Protein AF-A0A256XC69-F1 (afdb_monomer_lite)

Secondary structure (DSSP, 8-state):
--HHHHHHHHHHHHHHHHHHHHHHH---------HHHHHHHHHHHHTT--EEEEEEEEEEEEEEEEEEEETTEEEEEEEEEEEEEEE-SSPPEEE---SB-SSSEEEEEESSEEEEEEPBEEEEETTEEEEEEEEESSSEEEEEEEEEEEEEEEEEEEEEEEEEEETTEEEEEEEEEEEEEEEEEEEE-

Radius of gyration: 24.53 Å; chains: 1; bounding box: 74×52×58 Å

Foldseek 3Di:
DPDVVVVVVVVVVVVVVVVVVVVVVVPVPQPAQDPVNVVVVLVCVQAQHKDFAPGKKWKDKDKKWKWKDAPVGTDIDIAIKIKIKDFHAQDDADWDDDQEDQTQWTWGDDRTIIITMGHFYWDDDPQEIETEGEGEPDTDIDRIKHKDWDDKDKDWDAGQWIFIDMRNHTDDIDGGTHMYIYTYIYIYD

Sequence (189 aa):
MNYIVLIIAAIMISSIIVFSAVVHRISFRAVEVNFDDILCLYDKLRYGDSVTLNYDVYVREKKHVLSICFENGCKDIPLFETIISIRSSNLPEYGNNSLLCNDYFNFYTNRTHAILNSCIFIKEHGHTIVVYYVKPFREGRYSRLIFFEGEVDYVVLYVKNAKLLIDDVEVVEVSGFSIVELRQVLLLP

Structure (mmCIF, N/CA/C/O backbone):
data_AF-A0A256XC69-F1
#
_entry.id   AF-A0A256XC69-F1
#
loop_
_atom_site.group_PDB
_atom_site.id
_atom_site.type_symbol
_atom_site.label_atom_id
_atom_site.label_alt_id
_atom_site.label_comp_id
_atom_site.label_asym_id
_atom_site.label_entity_id
_atom_site.label_seq_id
_atom_site.pdbx_PDB_ins_code
_atom_site.Cartn_x
_atom_site.Cartn_y
_atom_site.Cartn_z
_atom_site.occupancy
_atom_site.B_iso_or_equiv
_atom_site.auth_seq_id
_atom_site.auth_comp_id
_atom_site.auth_asym_id
_atom_site.auth_atom_id
_atom_site.pdbx_PDB_model_num
ATOM 1 N N . MET A 1 1 ? 52.666 -35.725 -26.240 1.00 60.00 1 MET A N 1
ATOM 2 C CA . MET A 1 1 ? 51.536 -34.892 -25.775 1.00 60.00 1 MET A CA 1
ATOM 3 C C . MET A 1 1 ? 52.127 -33.771 -24.934 1.00 60.00 1 MET A C 1
ATOM 5 O O . MET A 1 1 ? 52.822 -34.122 -23.996 1.00 60.00 1 MET A O 1
ATOM 9 N N . ASN A 1 2 ? 52.013 -32.492 -25.333 1.00 63.47 2 ASN A N 1
ATOM 10 C CA . ASN A 1 2 ? 51.770 -31.385 -24.382 1.00 63.47 2 ASN A CA 1
ATOM 11 C C . ASN A 1 2 ? 51.795 -29.963 -24.963 1.00 63.47 2 ASN A C 1
ATOM 13 O O . ASN A 1 2 ? 51.154 -29.124 -24.357 1.00 63.47 2 ASN A O 1
ATOM 17 N N . TYR A 1 3 ? 52.410 -29.642 -26.110 1.00 73.94 3 TYR A N 1
ATOM 18 C CA . TYR A 1 3 ? 52.357 -28.244 -26.599 1.00 73.94 3 TYR A CA 1
ATOM 19 C C . TYR A 1 3 ? 51.062 -27.925 -27.369 1.00 73.94 3 TYR A C 1
ATOM 21 O O . TYR A 1 3 ? 50.443 -26.897 -27.126 1.00 73.94 3 TYR A O 1
ATOM 29 N N . ILE A 1 4 ? 50.593 -28.836 -28.233 1.00 81.69 4 ILE A N 1
ATOM 30 C CA . ILE A 1 4 ? 49.336 -28.662 -28.989 1.00 81.69 4 ILE A CA 1
ATOM 31 C C . ILE A 1 4 ? 48.137 -28.573 -28.034 1.00 81.69 4 ILE A C 1
ATOM 33 O O . ILE A 1 4 ? 47.279 -27.711 -28.187 1.00 81.69 4 ILE A O 1
ATOM 37 N N . VAL A 1 5 ? 48.115 -29.422 -27.002 1.00 82.94 5 VAL A N 1
ATOM 38 C CA . VAL A 1 5 ? 47.067 -29.413 -25.967 1.00 82.94 5 VAL A CA 1
ATOM 39 C C . VAL A 1 5 ? 47.114 -28.116 -25.151 1.00 82.94 5 VAL A C 1
ATOM 41 O O . VAL A 1 5 ? 46.065 -27.536 -24.886 1.00 82.94 5 VAL A O 1
ATOM 44 N N . LEU A 1 6 ? 48.312 -27.615 -24.818 1.00 83.31 6 LEU A N 1
ATOM 45 C CA . LEU A 1 6 ? 48.486 -26.322 -24.144 1.00 83.31 6 LEU A CA 1
ATOM 46 C C . LEU A 1 6 ? 47.989 -25.149 -24.996 1.00 83.31 6 LEU A C 1
ATOM 48 O O . LEU A 1 6 ? 47.324 -24.263 -24.468 1.00 83.31 6 LEU A O 1
ATOM 52 N N . ILE A 1 7 ? 48.261 -25.153 -26.303 1.00 86.31 7 ILE A N 1
ATOM 53 C CA . ILE A 1 7 ? 47.792 -24.106 -27.221 1.00 86.31 7 ILE A CA 1
ATOM 54 C C . ILE A 1 7 ? 46.261 -24.112 -27.298 1.00 86.31 7 ILE A C 1
ATOM 56 O O . ILE A 1 7 ? 45.639 -23.062 -27.160 1.00 86.31 7 ILE A O 1
ATOM 60 N N . ILE A 1 8 ? 45.640 -25.286 -27.448 1.00 86.56 8 ILE A N 1
ATOM 61 C CA . ILE A 1 8 ? 44.174 -25.407 -27.495 1.00 86.56 8 ILE A CA 1
ATOM 62 C C . ILE A 1 8 ? 43.549 -24.955 -26.167 1.00 86.56 8 ILE A C 1
ATOM 64 O O . ILE A 1 8 ? 42.571 -24.208 -26.172 1.00 86.56 8 ILE A O 1
ATOM 68 N N . ALA A 1 9 ? 44.136 -25.338 -25.028 1.00 83.94 9 ALA A N 1
ATOM 69 C CA . ALA A 1 9 ? 43.675 -24.895 -23.715 1.00 83.94 9 ALA A CA 1
ATOM 70 C C . ALA A 1 9 ? 43.797 -23.370 -23.543 1.00 83.94 9 ALA A C 1
ATOM 72 O O . ALA A 1 9 ? 42.865 -22.732 -23.058 1.00 83.94 9 ALA A O 1
ATOM 73 N N . ALA A 1 10 ? 44.898 -22.767 -23.997 1.00 87.19 10 ALA A N 1
ATOM 74 C CA . ALA A 1 10 ? 45.101 -21.321 -23.935 1.00 87.19 10 ALA A CA 1
ATOM 75 C C . ALA A 1 10 ? 44.096 -20.553 -24.814 1.00 87.19 10 ALA A C 1
ATOM 77 O O . ALA A 1 10 ? 43.573 -19.515 -24.401 1.00 87.19 10 ALA A O 1
ATOM 78 N N . ILE A 1 11 ? 43.765 -21.082 -25.997 1.00 89.25 11 ILE A N 1
ATOM 79 C CA . ILE A 1 11 ? 42.743 -20.501 -26.880 1.00 89.25 11 ILE A CA 1
ATOM 80 C C . ILE A 1 11 ? 41.352 -20.607 -26.239 1.00 89.25 11 ILE A C 1
ATOM 82 O O . ILE A 1 11 ? 40.600 -19.634 -26.242 1.00 89.25 11 ILE A O 1
ATOM 86 N N . MET A 1 12 ? 41.020 -21.747 -25.629 1.00 88.06 12 MET A N 1
ATOM 87 C CA . MET A 1 12 ? 39.735 -21.940 -24.944 1.00 88.06 12 MET A CA 1
ATOM 88 C C . MET A 1 12 ? 39.580 -20.995 -23.749 1.00 88.06 12 MET A C 1
ATOM 90 O O . MET A 1 12 ? 38.559 -20.322 -23.625 1.00 88.06 12 MET A O 1
ATOM 94 N N . ILE A 1 13 ? 40.606 -20.884 -22.901 1.00 85.44 13 ILE A N 1
ATOM 95 C CA . ILE A 1 13 ? 40.575 -20.006 -21.724 1.00 85.44 13 ILE A CA 1
ATOM 96 C C . ILE A 1 13 ? 40.486 -18.536 -22.147 1.00 85.44 13 ILE A C 1
ATOM 98 O O . ILE A 1 13 ? 39.658 -17.797 -21.617 1.00 85.44 13 ILE A O 1
ATOM 102 N N . SER A 1 14 ? 41.281 -18.107 -23.132 1.00 85.88 14 SER A N 1
ATOM 103 C CA . SER A 1 14 ? 41.225 -16.724 -23.624 1.00 85.88 14 SER A CA 1
ATOM 104 C C . SER A 1 14 ? 39.873 -16.392 -24.265 1.00 85.88 14 SER A C 1
ATOM 106 O O . SER A 1 14 ? 39.323 -15.327 -23.997 1.00 85.88 14 SER A O 1
ATOM 108 N N . SER A 1 15 ? 39.276 -17.327 -25.008 1.00 85.19 15 SER A N 1
ATOM 109 C CA . SER A 1 15 ? 37.935 -17.160 -25.584 1.00 85.19 15 SER A CA 1
ATOM 110 C C . SER A 1 15 ? 36.851 -17.047 -24.511 1.00 85.19 15 SER A C 1
ATOM 112 O O . SER A 1 15 ? 35.969 -16.203 -24.634 1.00 85.19 15 SER A O 1
ATOM 114 N N . ILE A 1 16 ? 36.930 -17.834 -23.430 1.00 84.25 16 ILE A N 1
ATOM 115 C CA . ILE A 1 16 ? 35.987 -17.755 -22.301 1.00 84.25 16 ILE A CA 1
ATOM 116 C C . ILE A 1 16 ? 36.115 -16.413 -21.570 1.00 84.25 16 ILE A C 1
ATOM 118 O O . ILE A 1 16 ? 35.099 -15.821 -21.214 1.00 84.25 16 ILE A O 1
ATOM 122 N N . ILE A 1 17 ? 37.336 -15.908 -21.373 1.00 81.81 17 ILE A N 1
ATOM 123 C CA . ILE A 1 17 ? 37.575 -14.600 -20.739 1.00 81.81 17 ILE A CA 1
ATOM 124 C C . ILE A 1 17 ? 37.029 -13.464 -21.612 1.00 81.81 17 ILE A C 1
ATOM 126 O O . ILE A 1 17 ? 36.377 -12.550 -21.109 1.00 81.81 17 ILE A O 1
ATOM 130 N N . VAL A 1 18 ? 37.261 -13.514 -22.926 1.00 83.19 18 VAL A N 1
ATOM 131 C CA . VAL A 1 18 ? 36.707 -12.520 -23.855 1.00 83.19 18 VAL A CA 1
ATOM 132 C C . VAL A 1 18 ? 35.185 -12.614 -23.879 1.00 83.19 18 VAL A C 1
ATOM 134 O O . VAL A 1 18 ? 34.514 -11.590 -23.816 1.00 83.19 18 VAL A O 1
ATOM 137 N N . PHE A 1 19 ? 34.624 -13.823 -23.904 1.00 78.19 19 PHE A N 1
ATOM 138 C CA . PHE A 1 19 ? 33.182 -14.026 -23.876 1.00 78.19 19 PHE A CA 1
ATOM 139 C C . PHE A 1 19 ? 32.559 -13.512 -22.576 1.00 78.19 19 PHE A C 1
ATOM 141 O O . PHE A 1 19 ? 31.570 -12.795 -22.644 1.00 78.19 19 PHE A O 1
ATOM 148 N N . SER A 1 20 ? 33.143 -13.774 -21.403 1.00 71.75 20 SER A N 1
ATOM 149 C CA . SER A 1 20 ? 32.622 -13.241 -20.136 1.00 71.75 20 SER A CA 1
ATOM 150 C C . SER A 1 20 ? 32.715 -11.713 -20.074 1.00 71.75 20 SER A C 1
ATOM 152 O O . SER A 1 20 ? 31.763 -11.055 -19.651 1.00 71.75 20 SER A O 1
ATOM 154 N N . ALA A 1 21 ? 33.802 -11.125 -20.582 1.00 69.69 21 ALA A N 1
ATOM 155 C CA . ALA A 1 21 ? 33.959 -9.676 -20.676 1.00 69.69 21 ALA A CA 1
ATOM 156 C C . ALA A 1 21 ? 32.972 -9.034 -21.670 1.00 69.69 21 ALA A C 1
ATOM 158 O O . ALA A 1 21 ? 32.457 -7.944 -21.412 1.00 69.69 21 ALA A O 1
ATOM 159 N N . VAL A 1 22 ? 32.690 -9.697 -22.795 1.00 68.50 22 VAL A N 1
ATOM 160 C CA . VAL A 1 22 ? 31.736 -9.228 -23.810 1.00 68.50 22 VAL A CA 1
ATOM 161 C C . VAL A 1 22 ? 30.300 -9.420 -23.338 1.00 68.50 22 VAL A C 1
ATOM 163 O O . VAL A 1 22 ? 29.519 -8.487 -23.454 1.00 68.50 22 VAL A O 1
ATOM 166 N N . VAL A 1 23 ? 29.947 -10.558 -22.741 1.00 64.25 23 VAL A N 1
ATOM 167 C CA . VAL A 1 23 ? 28.600 -10.821 -22.207 1.00 64.25 23 VAL A CA 1
ATOM 168 C C . VAL A 1 23 ? 28.250 -9.840 -21.091 1.00 64.25 23 VAL A C 1
ATOM 170 O O . VAL A 1 23 ? 27.138 -9.325 -21.075 1.00 64.25 23 VAL A O 1
ATOM 173 N N . HIS A 1 24 ? 29.202 -9.473 -20.226 1.00 54.56 24 HIS A N 1
ATOM 174 C CA . HIS A 1 24 ? 28.982 -8.396 -19.254 1.00 54.56 24 HIS A CA 1
ATOM 175 C C . HIS A 1 24 ? 28.836 -7.004 -19.896 1.00 54.56 24 HIS A C 1
ATOM 177 O O . HIS A 1 24 ? 28.219 -6.124 -19.298 1.00 54.56 24 HIS A O 1
ATOM 183 N N . ARG A 1 25 ? 29.384 -6.786 -21.101 1.00 49.94 25 ARG A N 1
ATOM 184 C CA . ARG A 1 25 ? 29.235 -5.538 -21.872 1.00 49.94 25 ARG A CA 1
ATOM 185 C C . ARG A 1 25 ? 28.014 -5.510 -22.782 1.00 49.94 25 ARG A C 1
ATOM 187 O O . ARG A 1 25 ? 27.557 -4.414 -23.102 1.00 49.94 25 ARG A O 1
ATOM 194 N N . ILE A 1 26 ? 27.438 -6.661 -23.134 1.00 46.22 26 ILE A N 1
ATOM 195 C CA . ILE A 1 26 ? 26.057 -6.771 -23.621 1.00 46.22 26 ILE A CA 1
ATOM 196 C C . ILE A 1 26 ? 25.148 -6.591 -22.397 1.00 46.22 26 ILE A C 1
ATOM 198 O O . ILE A 1 26 ? 24.386 -7.456 -21.979 1.00 46.22 26 ILE A O 1
ATOM 202 N N . SER A 1 27 ? 25.282 -5.421 -21.780 1.00 43.81 27 SER A N 1
ATOM 203 C CA . SER A 1 27 ? 24.246 -4.818 -20.974 1.00 43.81 27 SER A CA 1
ATOM 204 C C . SER A 1 27 ? 23.015 -4.802 -21.869 1.00 43.81 27 SER A C 1
ATOM 206 O O . SER A 1 27 ? 22.998 -4.105 -22.888 1.00 43.81 27 SER A O 1
ATOM 208 N N . PHE A 1 28 ? 22.018 -5.629 -21.543 1.00 44.94 28 PHE A N 1
ATOM 209 C CA . PHE A 1 28 ? 20.657 -5.376 -21.990 1.00 44.94 28 PHE A CA 1
ATOM 210 C C . PHE A 1 28 ? 20.426 -3.895 -21.722 1.00 44.94 28 PHE A C 1
ATOM 212 O O . PHE A 1 28 ? 20.458 -3.484 -20.562 1.00 44.94 28 PHE A O 1
ATOM 219 N N . ARG A 1 29 ? 20.307 -3.088 -22.785 1.00 45.06 29 ARG A N 1
ATOM 220 C CA . ARG A 1 29 ? 19.921 -1.684 -22.664 1.00 45.06 29 ARG A CA 1
ATOM 221 C C . ARG A 1 29 ? 18.647 -1.704 -21.836 1.00 45.06 29 ARG A C 1
ATOM 223 O O . ARG A 1 29 ? 17.610 -2.129 -22.338 1.00 45.06 29 ARG A O 1
ATOM 230 N N . ALA A 1 30 ? 18.759 -1.345 -20.559 1.00 57.22 30 ALA A N 1
ATOM 231 C CA . ALA A 1 30 ? 17.596 -1.125 -19.730 1.00 57.22 30 ALA A CA 1
ATOM 232 C C . ALA A 1 30 ? 16.772 -0.096 -20.496 1.00 57.22 30 ALA A C 1
ATOM 234 O O . ALA A 1 30 ? 17.315 0.941 -20.885 1.00 57.22 30 ALA A O 1
ATOM 235 N N . VAL A 1 31 ? 15.530 -0.451 -20.827 1.00 67.06 31 VAL A N 1
ATOM 236 C CA . VAL A 1 31 ? 14.607 0.477 -21.476 1.00 67.06 31 VAL A CA 1
ATOM 237 C C . VAL A 1 31 ? 14.585 1.718 -20.597 1.00 67.06 31 VAL A C 1
ATOM 239 O O . VAL A 1 31 ? 14.292 1.626 -19.405 1.00 67.06 31 VAL A O 1
ATOM 242 N N . GLU A 1 32 ? 15.014 2.847 -21.154 1.00 76.62 32 GLU A N 1
ATOM 243 C CA . GLU A 1 32 ? 14.959 4.112 -20.440 1.00 76.62 32 GLU A CA 1
ATOM 244 C C . GLU A 1 32 ? 13.482 4.469 -20.303 1.00 76.62 32 GLU A C 1
ATOM 246 O O . GLU A 1 32 ? 12.777 4.611 -21.301 1.00 76.62 32 GLU A O 1
ATOM 251 N N . VAL A 1 33 ? 13.000 4.484 -19.063 1.00 85.44 33 VAL A N 1
ATOM 252 C CA . VAL A 1 33 ? 11.592 4.723 -18.756 1.00 85.44 33 VAL A CA 1
ATOM 253 C C . VAL A 1 33 ? 11.376 6.224 -18.708 1.00 85.44 33 VAL A C 1
ATOM 255 O O . VAL A 1 33 ? 11.995 6.891 -17.886 1.00 85.44 33 VAL A O 1
ATOM 258 N N . ASN A 1 34 ? 10.505 6.768 -19.554 1.00 88.19 34 ASN A N 1
ATOM 259 C CA . ASN A 1 34 ? 10.252 8.204 -19.542 1.00 88.19 34 ASN A CA 1
ATOM 260 C C . ASN A 1 34 ? 9.321 8.595 -18.389 1.00 88.19 34 ASN A C 1
ATOM 262 O O . ASN A 1 34 ? 8.556 7.782 -17.868 1.00 88.19 34 ASN A O 1
ATOM 266 N N . PHE A 1 35 ? 9.347 9.874 -18.011 1.00 89.69 35 PHE A N 1
ATOM 267 C CA . PHE A 1 35 ? 8.454 10.399 -16.976 1.00 89.69 35 PHE A CA 1
ATOM 268 C C . PHE A 1 35 ? 6.970 10.214 -17.331 1.00 89.69 35 PHE A C 1
ATOM 270 O O . PHE A 1 35 ? 6.181 9.863 -16.459 1.00 89.69 35 PHE A O 1
ATOM 277 N N . ASP A 1 36 ? 6.606 10.349 -18.609 1.00 90.06 36 ASP A N 1
ATOM 278 C CA . ASP A 1 36 ? 5.229 10.151 -19.077 1.00 90.06 36 ASP A CA 1
ATOM 279 C C . ASP A 1 36 ? 4.748 8.700 -18.899 1.00 90.06 36 ASP A C 1
ATOM 281 O O . ASP A 1 36 ? 3.606 8.472 -18.501 1.00 90.06 36 ASP A O 1
ATOM 285 N N . ASP A 1 37 ? 5.625 7.711 -19.113 1.00 90.94 37 ASP A N 1
ATOM 286 C CA . ASP A 1 37 ? 5.304 6.296 -18.878 1.00 90.94 37 ASP A CA 1
ATOM 287 C C . ASP A 1 37 ? 5.037 6.036 -17.387 1.00 90.94 37 ASP A C 1
ATOM 289 O O . ASP A 1 37 ? 4.124 5.294 -17.018 1.00 90.94 37 ASP A O 1
ATOM 293 N N . ILE A 1 38 ? 5.808 6.697 -16.519 1.00 93.00 38 ILE A N 1
ATOM 294 C CA . ILE A 1 38 ? 5.662 6.614 -15.063 1.00 93.00 38 ILE A CA 1
ATOM 295 C C . ILE A 1 38 ? 4.354 7.270 -14.608 1.00 93.00 38 ILE A C 1
ATOM 297 O O . ILE A 1 38 ? 3.668 6.709 -13.755 1.00 93.00 38 ILE A O 1
ATOM 301 N N . LEU A 1 39 ? 3.986 8.422 -15.175 1.00 92.44 39 LEU A N 1
ATOM 302 C CA . LEU A 1 39 ? 2.704 9.072 -14.894 1.00 92.44 39 LEU A CA 1
ATOM 303 C C . LEU A 1 39 ? 1.525 8.216 -15.366 1.00 92.44 39 LEU A C 1
ATOM 305 O O . LEU A 1 39 ? 0.564 8.042 -14.624 1.00 92.44 39 LEU A O 1
ATOM 309 N N . CYS A 1 40 ? 1.621 7.605 -16.550 1.00 92.38 40 CYS A N 1
ATOM 310 C CA . CYS A 1 40 ? 0.595 6.684 -17.036 1.00 92.38 40 CYS A CA 1
ATOM 311 C C . CYS A 1 40 ? 0.434 5.470 -16.109 1.00 92.38 40 CYS A C 1
ATOM 313 O O . CYS A 1 40 ? -0.685 5.028 -15.839 1.00 92.38 40 CYS A O 1
ATOM 315 N N . LEU A 1 41 ? 1.548 4.934 -15.601 1.00 94.00 41 LEU A N 1
ATOM 316 C CA . LEU A 1 41 ? 1.519 3.890 -14.585 1.00 94.00 41 LEU A CA 1
ATOM 317 C C . LEU A 1 41 ? 0.834 4.385 -13.305 1.00 94.00 41 LEU A C 1
ATOM 319 O O . LEU A 1 41 ? -0.073 3.716 -12.821 1.00 94.00 41 LEU A O 1
ATOM 323 N N . TYR A 1 42 ? 1.226 5.548 -12.783 1.00 93.38 42 TYR A N 1
ATOM 324 C CA . TYR A 1 42 ? 0.605 6.144 -11.600 1.00 93.38 42 TYR A CA 1
ATOM 325 C C . TYR A 1 42 ? -0.913 6.269 -11.743 1.00 93.38 42 TYR A C 1
ATOM 327 O O . TYR A 1 42 ? -1.633 5.783 -10.874 1.00 93.38 42 TYR A O 1
ATOM 335 N N . ASP A 1 43 ? -1.394 6.843 -12.848 1.00 93.06 43 ASP A N 1
ATOM 336 C CA . ASP A 1 43 ? -2.826 7.041 -13.083 1.00 93.06 43 ASP A CA 1
ATOM 337 C C . ASP A 1 43 ? -3.592 5.713 -13.057 1.00 93.06 43 ASP A C 1
ATOM 339 O O . ASP A 1 43 ? -4.644 5.626 -12.430 1.00 93.06 43 ASP A O 1
ATOM 343 N N . LYS A 1 44 ? -3.041 4.647 -13.651 1.00 92.38 44 LYS A N 1
ATOM 344 C CA . LYS A 1 44 ? -3.648 3.306 -13.599 1.00 92.38 44 LYS A CA 1
ATOM 345 C C . LYS A 1 44 ? -3.687 2.743 -12.180 1.00 92.38 44 LYS A C 1
ATOM 347 O O . LYS A 1 44 ? -4.733 2.290 -11.718 1.00 92.38 44 LYS A O 1
ATOM 352 N N . LEU A 1 45 ? -2.562 2.785 -11.463 1.00 92.44 45 LEU A N 1
ATOM 353 C CA . LEU A 1 45 ? -2.490 2.229 -10.107 1.00 92.44 45 LEU A CA 1
ATOM 354 C C . LEU A 1 45 ? -3.369 3.008 -9.120 1.00 92.44 45 LEU A C 1
ATOM 356 O O . LEU A 1 45 ? -3.938 2.409 -8.210 1.00 92.44 45 LEU A O 1
ATOM 360 N N . ARG A 1 46 ? -3.511 4.327 -9.307 1.00 89.44 46 ARG A N 1
ATOM 361 C CA . ARG A 1 46 ? -4.359 5.196 -8.481 1.00 89.44 46 ARG A CA 1
ATOM 362 C C . ARG A 1 46 ? -5.813 4.714 -8.451 1.00 89.44 46 ARG A C 1
ATOM 364 O O . ARG A 1 46 ? -6.452 4.804 -7.405 1.00 89.44 46 ARG A O 1
ATOM 371 N N . TYR A 1 47 ? -6.306 4.172 -9.565 1.00 85.69 47 TYR A N 1
ATOM 372 C CA . TYR A 1 47 ? -7.672 3.655 -9.703 1.00 85.69 47 TYR A CA 1
ATOM 373 C C . TYR A 1 47 ? -7.792 2.136 -9.522 1.00 85.69 47 TYR A C 1
ATOM 375 O O . TYR A 1 47 ? -8.893 1.600 -9.616 1.00 85.69 47 TYR A O 1
ATOM 383 N N . GLY A 1 48 ? -6.694 1.446 -9.201 1.00 85.81 48 GLY A N 1
ATOM 384 C CA . GLY A 1 48 ? -6.687 -0.004 -9.008 1.00 85.81 48 GLY A CA 1
ATOM 385 C C . GLY A 1 48 ? -6.701 -0.811 -10.309 1.00 85.81 48 GLY A C 1
ATOM 386 O O . GLY A 1 48 ? -7.104 -1.974 -10.304 1.00 85.81 48 GLY A O 1
ATOM 387 N N . ASP A 1 49 ? -6.267 -0.222 -11.425 1.00 88.75 49 ASP A N 1
ATOM 388 C CA . ASP A 1 49 ? -6.194 -0.924 -12.703 1.00 88.75 49 ASP A CA 1
ATOM 389 C C . ASP A 1 49 ? -4.975 -1.851 -12.775 1.00 88.75 49 ASP A C 1
ATOM 391 O O . ASP A 1 49 ? -3.878 -1.553 -12.297 1.00 88.75 49 ASP A O 1
ATOM 395 N N . SER A 1 50 ? -5.151 -2.980 -13.464 1.00 91.19 50 SER A N 1
ATOM 396 C CA . SER A 1 50 ? -4.049 -3.891 -13.784 1.00 91.19 50 SER A CA 1
ATOM 397 C C . SER A 1 50 ? -3.271 -3.411 -15.012 1.00 91.19 50 SER A C 1
ATOM 399 O O . SER A 1 50 ? -3.853 -2.963 -16.001 1.00 91.19 50 SER A O 1
ATOM 401 N N . VAL A 1 51 ? -1.945 -3.550 -14.990 1.00 93.75 51 VAL A N 1
ATOM 402 C CA . VAL A 1 51 ? -1.053 -3.007 -16.022 1.00 93.75 51 VAL A CA 1
ATOM 403 C C . VAL A 1 51 ? 0.058 -3.986 -16.400 1.00 93.75 51 VAL A C 1
ATOM 405 O O . VAL A 1 51 ? 0.626 -4.681 -15.561 1.00 93.75 51 VAL A O 1
ATOM 408 N N . THR A 1 52 ? 0.379 -4.036 -17.692 1.00 92.81 52 THR A N 1
ATOM 409 C CA . THR A 1 52 ? 1.575 -4.697 -18.230 1.00 92.81 52 THR A CA 1
ATOM 410 C C . THR A 1 52 ? 2.542 -3.630 -18.720 1.00 92.81 52 THR A C 1
ATOM 412 O O . THR A 1 52 ? 2.128 -2.661 -19.358 1.00 92.81 52 THR A O 1
ATOM 415 N N . LEU A 1 53 ? 3.814 -3.800 -18.385 1.00 89.88 53 LEU A N 1
ATOM 416 C CA . LEU A 1 53 ? 4.884 -2.837 -18.574 1.00 89.88 53 LEU A CA 1
ATOM 417 C C . LEU A 1 53 ? 5.904 -3.374 -19.568 1.00 89.88 53 LEU A C 1
ATOM 419 O O . LEU A 1 53 ? 6.221 -4.562 -19.600 1.00 89.88 53 LEU A O 1
ATOM 423 N N . ASN A 1 54 ? 6.482 -2.455 -20.332 1.00 87.25 54 ASN A N 1
ATOM 424 C CA . ASN A 1 54 ? 7.576 -2.755 -21.255 1.00 87.25 54 ASN A CA 1
ATOM 425 C C . ASN A 1 54 ? 8.951 -2.650 -20.560 1.00 87.25 54 ASN A C 1
ATOM 427 O O . ASN A 1 54 ? 9.988 -2.653 -21.221 1.00 87.25 54 ASN A O 1
ATOM 431 N N . TYR A 1 55 ? 8.950 -2.513 -19.233 1.00 88.00 55 TYR A N 1
ATOM 432 C CA . TYR A 1 55 ? 10.105 -2.375 -18.354 1.00 88.00 55 TYR A CA 1
ATOM 433 C C . TYR A 1 55 ? 9.802 -3.024 -16.998 1.00 88.00 55 TYR A C 1
ATOM 435 O O . TYR A 1 55 ? 8.641 -3.186 -16.622 1.00 88.00 55 TYR A O 1
ATOM 443 N N . ASP A 1 56 ? 10.850 -3.370 -16.253 1.00 90.25 56 ASP A N 1
ATOM 444 C CA . ASP A 1 56 ? 10.704 -3.914 -14.905 1.00 90.25 56 ASP A CA 1
ATOM 445 C C . ASP A 1 56 ? 10.603 -2.792 -13.870 1.00 90.25 56 ASP A C 1
ATOM 447 O O . ASP A 1 56 ? 11.367 -1.823 -13.895 1.00 90.25 56 ASP A O 1
ATOM 451 N N . VAL A 1 57 ? 9.724 -2.980 -12.892 1.00 93.38 57 VAL A N 1
ATOM 452 C CA . VAL A 1 57 ? 9.668 -2.174 -11.671 1.00 93.38 57 VAL A CA 1
ATOM 453 C C . VAL A 1 57 ? 10.072 -3.015 -10.475 1.00 93.38 57 VAL A C 1
ATOM 455 O O . VAL A 1 57 ? 9.866 -4.228 -10.462 1.00 93.38 57 VAL A O 1
ATOM 458 N N . TYR A 1 58 ? 10.663 -2.386 -9.461 1.00 95.31 58 TYR A N 1
ATOM 459 C CA . TYR A 1 58 ? 11.037 -3.084 -8.237 1.00 95.31 58 TYR A CA 1
ATOM 460 C C . TYR A 1 58 ? 10.012 -2.832 -7.138 1.00 95.31 58 TYR A C 1
ATOM 462 O O . TYR A 1 58 ? 9.846 -1.694 -6.706 1.00 95.31 58 TYR A O 1
ATOM 470 N N . VAL A 1 59 ? 9.357 -3.891 -6.678 1.00 96.81 59 VAL A N 1
ATOM 471 C CA . VAL A 1 59 ? 8.311 -3.852 -5.656 1.00 96.81 59 VAL A CA 1
ATOM 472 C C . VAL A 1 59 ? 8.873 -4.311 -4.313 1.00 96.81 59 VAL A C 1
ATOM 474 O O . VAL A 1 59 ? 9.556 -5.335 -4.238 1.00 96.81 59 VAL A O 1
ATOM 477 N N . ARG A 1 60 ? 8.583 -3.547 -3.259 1.00 96.38 60 ARG A N 1
ATOM 478 C CA . ARG A 1 60 ? 8.954 -3.817 -1.864 1.00 96.38 60 ARG A CA 1
ATOM 479 C C . ARG A 1 60 ? 7.748 -3.726 -0.944 1.00 96.38 60 ARG A C 1
ATOM 481 O O . ARG A 1 60 ? 6.824 -2.962 -1.215 1.00 96.38 60 ARG A O 1
ATOM 488 N N . GLU A 1 61 ? 7.800 -4.472 0.149 1.00 95.62 61 GLU A N 1
ATOM 489 C CA . GLU A 1 61 ? 6.837 -4.408 1.239 1.00 95.62 61 GLU A CA 1
ATOM 490 C C . GLU A 1 61 ? 7.395 -3.527 2.359 1.00 95.62 61 GLU A C 1
ATOM 492 O O . GLU A 1 61 ? 8.569 -3.612 2.730 1.00 95.62 61 GLU A O 1
ATOM 497 N N . LYS A 1 62 ? 6.537 -2.701 2.948 1.00 95.25 62 LYS A N 1
ATOM 498 C CA . LYS A 1 62 ? 6.800 -2.044 4.223 1.00 95.25 62 LYS A CA 1
ATOM 499 C C . LYS A 1 62 ? 5.634 -2.302 5.169 1.00 95.25 62 LYS A C 1
ATOM 501 O O . LYS A 1 62 ? 4.476 -2.258 4.771 1.00 95.25 62 LYS A O 1
ATOM 506 N N . LYS A 1 63 ? 5.949 -2.655 6.414 1.00 95.25 63 LYS A N 1
ATOM 507 C CA . LYS A 1 63 ? 4.953 -3.009 7.429 1.00 95.25 63 LYS A CA 1
ATOM 508 C C . LYS A 1 63 ? 4.634 -1.805 8.297 1.00 95.25 63 LYS A C 1
ATOM 510 O O . LYS A 1 63 ? 5.537 -1.058 8.661 1.00 95.25 63 LYS A O 1
ATOM 515 N N . HIS A 1 64 ? 3.364 -1.706 8.646 1.00 95.31 64 HIS A N 1
ATOM 516 C CA . HIS A 1 64 ? 2.769 -0.688 9.495 1.00 95.31 64 HIS A CA 1
ATOM 517 C C . HIS A 1 64 ? 1.897 -1.362 10.551 1.00 95.31 64 HIS A C 1
ATOM 519 O O . HIS A 1 64 ? 1.550 -2.541 10.415 1.00 95.31 64 HIS A O 1
ATOM 525 N N . VAL A 1 65 ? 1.534 -0.633 11.599 1.00 95.12 65 VAL A N 1
ATOM 526 C CA . VAL A 1 65 ? 0.643 -1.148 12.644 1.00 95.12 65 VAL A CA 1
ATOM 527 C C . VAL A 1 65 ? -0.560 -0.232 12.789 1.00 95.12 65 VAL A C 1
ATOM 529 O O . VAL A 1 65 ? -0.410 0.958 13.045 1.00 95.12 65 VAL A O 1
ATOM 532 N N . LEU A 1 66 ? -1.755 -0.805 12.640 1.00 95.19 66 LEU A N 1
ATOM 533 C CA . LEU A 1 66 ? -2.995 -0.199 13.099 1.00 95.19 66 LEU A CA 1
ATOM 534 C C . LEU A 1 66 ? -3.237 -0.617 14.545 1.00 95.19 66 LEU A C 1
ATOM 536 O O . LEU A 1 66 ? -3.544 -1.780 14.811 1.00 95.19 66 LEU A O 1
ATOM 540 N N . SER A 1 67 ? -3.148 0.337 15.459 1.00 94.69 67 SER A N 1
ATOM 541 C CA . SER A 1 67 ? -3.463 0.139 16.868 1.00 94.69 67 SER A CA 1
ATOM 542 C C . SER A 1 67 ? -4.843 0.705 17.169 1.00 94.69 67 SER A C 1
ATOM 544 O O . SER A 1 67 ? -5.099 1.897 17.011 1.00 94.69 67 SER A O 1
ATOM 546 N N . ILE A 1 68 ? -5.748 -0.162 17.617 1.00 92.94 68 ILE A N 1
ATOM 547 C CA . ILE A 1 68 ? -7.062 0.222 18.133 1.00 92.94 68 ILE A CA 1
ATOM 548 C C . ILE A 1 68 ? -6.945 0.269 19.654 1.00 92.94 68 ILE A C 1
ATOM 550 O O . ILE A 1 68 ? -6.996 -0.770 20.316 1.00 92.94 68 ILE A O 1
ATOM 554 N N . CYS A 1 69 ? -6.757 1.464 20.202 1.00 92.00 69 CYS A N 1
ATOM 555 C CA . CYS A 1 69 ? -6.529 1.681 21.624 1.00 92.00 69 CYS A CA 1
ATOM 556 C C . CYS A 1 69 ? -7.811 2.067 22.362 1.00 92.00 69 CYS A C 1
ATOM 558 O O . CYS A 1 69 ? -8.564 2.939 21.933 1.00 92.00 69 CYS A O 1
ATOM 560 N N . PHE A 1 70 ? -8.024 1.430 23.506 1.00 88.19 70 PHE A N 1
ATOM 561 C CA . PHE A 1 70 ? -9.100 1.650 24.468 1.00 88.19 70 PHE A CA 1
ATOM 562 C C . PHE A 1 70 ? -8.493 1.876 25.861 1.00 88.19 70 PHE A C 1
ATOM 564 O O . PHE A 1 70 ? -7.298 1.674 26.067 1.00 88.19 70 PHE A O 1
ATOM 571 N N . GLU A 1 71 ? -9.308 2.273 26.845 1.00 80.75 71 GLU A N 1
ATOM 572 C CA . GLU A 1 71 ? -8.833 2.580 28.212 1.00 80.75 71 GLU A CA 1
ATOM 573 C C . GLU A 1 71 ? -7.983 1.455 28.838 1.00 80.75 71 GLU A C 1
ATOM 575 O O . GLU A 1 71 ? -7.082 1.723 29.627 1.00 80.75 71 GLU A O 1
ATOM 580 N N . ASN A 1 72 ? -8.236 0.201 28.447 1.00 79.69 72 ASN A N 1
ATOM 581 C CA . ASN A 1 72 ? -7.622 -0.990 29.037 1.00 79.69 72 ASN A CA 1
ATOM 582 C C . ASN A 1 72 ? -6.532 -1.646 28.165 1.00 79.69 72 ASN A C 1
ATOM 584 O O . ASN A 1 72 ? -6.091 -2.748 28.490 1.00 79.69 72 ASN A O 1
ATOM 588 N N . GLY A 1 73 ? -6.118 -1.025 27.055 1.00 86.88 73 GLY A N 1
ATOM 589 C CA . GLY A 1 73 ? -5.067 -1.554 26.179 1.00 86.88 73 GLY A CA 1
ATOM 590 C C . GLY A 1 73 ? -5.303 -1.283 24.696 1.00 86.88 73 GLY A C 1
ATOM 591 O O . GLY A 1 73 ? -6.251 -0.603 24.318 1.00 86.88 73 GLY A O 1
ATOM 592 N N . CYS A 1 74 ? -4.432 -1.828 23.850 1.00 91.56 74 CYS A N 1
ATOM 593 C CA . CYS A 1 74 ? -4.523 -1.686 22.401 1.00 91.56 74 CYS A CA 1
ATOM 594 C C . CYS A 1 74 ? -4.593 -3.054 21.729 1.00 91.56 74 CYS A C 1
ATOM 596 O O . CYS A 1 74 ? -3.972 -4.020 22.180 1.00 91.56 74 CYS A O 1
ATOM 598 N N . LYS A 1 75 ? -5.369 -3.133 20.649 1.00 90.56 75 LYS A N 1
ATOM 599 C CA . LYS A 1 75 ? -5.320 -4.248 19.709 1.00 90.56 75 LYS A CA 1
ATOM 600 C C . LYS A 1 75 ? -4.539 -3.804 18.482 1.00 90.56 75 LYS A C 1
ATOM 602 O O . LYS A 1 75 ? -4.999 -2.921 17.763 1.00 90.56 75 LYS A O 1
ATOM 607 N N . ASP A 1 76 ? -3.420 -4.469 18.239 1.00 93.44 76 ASP A N 1
ATOM 608 C CA . ASP A 1 76 ? -2.538 -4.169 17.118 1.00 93.44 76 ASP A CA 1
ATOM 609 C C . ASP A 1 76 ? -2.819 -5.102 15.945 1.00 93.44 76 ASP A C 1
ATOM 611 O O . ASP A 1 76 ? -2.984 -6.316 16.110 1.00 93.44 76 ASP A O 1
ATOM 615 N N . ILE A 1 77 ? -2.885 -4.524 14.751 1.00 92.81 77 ILE A N 1
ATOM 616 C CA . ILE A 1 77 ? -3.177 -5.232 13.511 1.00 92.81 77 ILE A CA 1
ATOM 617 C C . ILE A 1 77 ? -2.153 -4.798 12.462 1.00 92.81 77 ILE A C 1
ATOM 619 O O . ILE A 1 77 ? -1.991 -3.599 12.232 1.00 92.81 77 ILE A O 1
ATOM 623 N N . PRO A 1 78 ? -1.436 -5.736 11.820 1.00 93.31 78 PRO A N 1
ATOM 624 C CA . PRO A 1 78 ? -0.454 -5.376 10.812 1.00 93.31 78 PRO A CA 1
ATOM 625 C C . PRO A 1 78 ? -1.143 -4.831 9.559 1.00 93.31 78 PRO A C 1
ATOM 627 O O . PRO A 1 78 ? -2.038 -5.465 9.003 1.00 93.31 78 PRO A O 1
ATOM 630 N N . LEU A 1 79 ? -0.667 -3.683 9.091 1.00 94.31 79 LEU A N 1
ATOM 631 C CA . LEU A 1 79 ? -0.978 -3.115 7.785 1.00 94.31 79 LEU A CA 1
ATOM 632 C C . LEU A 1 79 ? 0.264 -3.164 6.891 1.00 94.31 79 LEU A C 1
ATOM 634 O O . LEU A 1 79 ? 1.394 -3.295 7.367 1.00 94.31 79 LEU A O 1
ATOM 638 N N . PHE A 1 80 ? 0.056 -3.063 5.581 1.00 93.81 80 PHE A N 1
ATOM 639 C CA . PHE A 1 80 ? 1.130 -3.174 4.599 1.00 93.81 80 PHE A CA 1
ATOM 640 C C . PHE A 1 80 ? 1.076 -2.030 3.591 1.00 93.81 80 PHE A C 1
ATOM 642 O O . PHE A 1 80 ? 0.007 -1.647 3.124 1.00 93.81 80 PHE A O 1
ATOM 649 N N . GLU A 1 81 ? 2.257 -1.524 3.259 1.00 94.56 81 GLU A N 1
ATOM 650 C CA . GLU A 1 81 ? 2.531 -0.581 2.186 1.00 94.56 81 GLU A CA 1
ATOM 651 C C . GLU A 1 81 ? 3.327 -1.306 1.091 1.00 94.56 81 GLU A C 1
ATOM 653 O O . GLU A 1 81 ? 4.294 -2.027 1.354 1.00 94.56 81 GLU A O 1
ATOM 658 N N . THR A 1 82 ? 2.931 -1.084 -0.155 1.00 95.56 82 THR A N 1
ATOM 659 C CA . THR A 1 82 ? 3.645 -1.488 -1.356 1.00 95.56 82 THR A CA 1
ATOM 660 C C . THR A 1 82 ? 4.423 -0.305 -1.919 1.00 95.56 82 THR A C 1
ATOM 662 O O . THR A 1 82 ? 3.838 0.706 -2.297 1.00 95.56 82 THR A O 1
ATOM 665 N N . ILE A 1 83 ? 5.741 -0.452 -2.036 1.00 95.81 83 ILE A N 1
ATOM 666 C CA . ILE A 1 83 ? 6.647 0.553 -2.601 1.00 95.81 83 ILE A CA 1
ATOM 667 C C . ILE A 1 83 ? 7.128 0.070 -3.963 1.00 95.81 83 ILE A C 1
ATOM 669 O O . ILE A 1 83 ? 7.854 -0.922 -4.053 1.00 95.81 83 ILE A O 1
ATOM 673 N N . ILE A 1 84 ? 6.787 0.794 -5.024 1.00 95.75 84 ILE A N 1
ATOM 674 C CA . ILE A 1 84 ? 7.242 0.515 -6.386 1.00 95.75 84 ILE A CA 1
ATOM 675 C C . ILE A 1 84 ? 8.317 1.535 -6.749 1.00 95.75 84 ILE A C 1
ATOM 677 O O . ILE A 1 84 ? 8.073 2.737 -6.801 1.00 95.75 84 ILE A O 1
ATOM 681 N N . SER A 1 85 ? 9.532 1.055 -6.993 1.00 94.75 85 SER A N 1
ATOM 682 C CA . SER A 1 85 ? 10.686 1.865 -7.373 1.00 94.75 85 SER A CA 1
ATOM 683 C C . SER A 1 85 ? 11.017 1.686 -8.851 1.00 94.75 85 SER A C 1
ATOM 685 O O . SER A 1 85 ? 11.206 0.563 -9.324 1.00 94.75 85 SER A O 1
ATOM 687 N N . ILE A 1 86 ? 11.168 2.804 -9.554 1.00 94.00 86 ILE A N 1
ATOM 688 C CA . ILE A 1 86 ? 11.505 2.864 -10.976 1.00 94.00 86 ILE A CA 1
ATOM 689 C C . ILE A 1 86 ? 12.713 3.776 -11.124 1.00 94.00 86 ILE A C 1
ATOM 691 O O . ILE A 1 86 ? 12.717 4.897 -10.619 1.00 94.00 86 ILE A O 1
ATOM 695 N N . ARG A 1 87 ? 13.762 3.299 -11.792 1.00 89.94 87 ARG A N 1
ATOM 696 C CA . ARG A 1 87 ? 14.960 4.100 -12.050 1.00 89.94 87 ARG A CA 1
ATOM 697 C C . ARG A 1 87 ? 14.842 4.754 -13.421 1.00 89.94 87 ARG A C 1
ATOM 699 O O . ARG A 1 87 ? 14.622 4.054 -14.402 1.00 89.94 87 ARG A O 1
ATOM 706 N N . SER A 1 88 ? 15.053 6.063 -13.482 1.00 89.00 88 SER A N 1
ATOM 707 C CA . SER A 1 88 ? 15.079 6.829 -14.730 1.00 89.00 88 SER A CA 1
ATOM 708 C C . SER A 1 88 ? 16.111 7.945 -14.649 1.00 89.00 88 SER A C 1
ATOM 710 O O . SER A 1 88 ? 16.382 8.484 -13.576 1.00 89.00 88 SER A O 1
ATOM 712 N N . SER A 1 89 ? 16.679 8.314 -15.792 1.00 85.56 89 SER A N 1
ATOM 713 C CA . SER A 1 89 ? 17.447 9.548 -15.933 1.00 85.56 89 SER A CA 1
ATOM 714 C C . SER A 1 89 ? 16.524 10.761 -15.800 1.00 85.56 89 SER A C 1
ATOM 716 O O . SER A 1 89 ? 15.384 10.718 -16.255 1.00 85.56 89 SER A O 1
ATOM 718 N N . ASN A 1 90 ? 17.045 11.871 -15.272 1.00 84.50 90 ASN A N 1
ATOM 719 C CA . ASN A 1 90 ? 16.497 13.219 -15.481 1.00 84.50 90 ASN A CA 1
ATOM 720 C C . ASN A 1 90 ? 15.010 13.413 -15.128 1.00 84.50 90 ASN A C 1
ATOM 722 O O . ASN A 1 90 ? 14.295 14.132 -15.824 1.00 84.50 90 ASN A O 1
ATOM 726 N N . LEU A 1 91 ? 14.540 12.810 -14.038 1.00 89.25 91 LEU A N 1
ATOM 727 C CA . LEU A 1 91 ? 13.191 13.078 -13.541 1.00 89.25 91 LEU A CA 1
ATOM 728 C C . LEU A 1 91 ? 13.101 14.493 -12.930 1.00 89.25 91 LEU A C 1
ATOM 730 O O . LEU A 1 91 ? 14.090 15.003 -12.394 1.00 89.25 91 LEU A O 1
ATOM 734 N N . PRO A 1 92 ? 11.927 15.142 -12.946 1.00 90.00 92 PRO A N 1
ATOM 735 C CA . PRO A 1 92 ? 11.697 16.297 -12.087 1.00 90.00 92 PRO A CA 1
ATOM 736 C C . PRO A 1 92 ? 11.737 15.879 -10.608 1.00 90.00 92 PRO A C 1
ATOM 738 O O . PRO A 1 92 ? 11.626 14.697 -10.276 1.00 90.00 92 PRO A O 1
ATOM 741 N N . GLU A 1 93 ? 11.889 16.839 -9.702 1.00 90.19 93 GLU A N 1
ATOM 742 C CA . GLU A 1 93 ? 11.514 16.647 -8.296 1.00 90.19 93 GLU A CA 1
ATOM 743 C C . GLU A 1 93 ? 10.031 16.981 -8.166 1.00 90.19 93 GLU A C 1
ATOM 745 O O . GLU A 1 93 ? 9.611 18.091 -8.496 1.00 90.19 93 GLU A O 1
ATOM 750 N N . TYR A 1 94 ? 9.228 16.005 -7.756 1.00 86.38 94 TYR A N 1
ATOM 751 C CA . TYR A 1 94 ? 7.777 16.127 -7.747 1.00 86.38 94 TYR A CA 1
ATOM 752 C C . TYR A 1 94 ? 7.160 15.222 -6.679 1.00 86.38 94 TYR A C 1
ATOM 754 O O . TYR A 1 94 ? 7.701 14.163 -6.361 1.00 86.38 94 TYR A O 1
ATOM 762 N N . GLY A 1 95 ? 5.996 15.629 -6.171 1.00 83.50 95 GLY A N 1
ATOM 763 C CA . GLY A 1 95 ? 5.123 14.778 -5.367 1.00 83.50 95 GLY A CA 1
ATOM 764 C C . GLY A 1 95 ? 5.384 14.788 -3.860 1.00 83.50 95 GLY A C 1
ATOM 765 O O . GLY A 1 95 ? 6.120 15.622 -3.334 1.00 83.50 95 GLY A O 1
ATOM 766 N N . ASN A 1 96 ? 4.728 13.861 -3.161 1.00 77.75 96 ASN A N 1
ATOM 767 C CA . ASN A 1 96 ? 4.790 13.698 -1.709 1.00 77.75 96 ASN A CA 1
ATOM 768 C C . ASN A 1 96 ? 4.878 12.206 -1.366 1.00 77.75 96 ASN A C 1
ATOM 770 O O . ASN A 1 96 ? 4.282 11.367 -2.033 1.00 77.75 96 ASN A O 1
ATOM 774 N N . ASN A 1 97 ? 5.596 11.891 -0.295 1.00 81.94 97 ASN A N 1
ATOM 775 C CA . ASN A 1 97 ? 5.768 10.546 0.226 1.00 81.94 97 ASN A CA 1
ATOM 776 C C . ASN A 1 97 ? 4.924 10.326 1.500 1.00 81.94 97 ASN A C 1
ATOM 778 O O . ASN A 1 97 ? 5.438 9.897 2.532 1.00 81.94 97 ASN A O 1
ATOM 782 N N . SER A 1 98 ? 3.644 10.707 1.458 1.00 85.31 98 SER A N 1
ATOM 783 C CA . SER A 1 98 ? 2.734 10.536 2.598 1.00 85.31 98 SER A CA 1
ATOM 784 C C . SER A 1 98 ? 2.196 9.108 2.655 1.00 85.31 98 SER A C 1
ATOM 786 O O . SER A 1 98 ? 1.776 8.575 1.630 1.00 85.31 98 SER A O 1
ATOM 788 N N . LEU A 1 99 ? 2.148 8.524 3.856 1.00 85.94 99 LEU A N 1
ATOM 789 C CA . LEU A 1 99 ? 1.528 7.217 4.104 1.00 85.94 99 LEU A CA 1
ATOM 790 C C . LEU A 1 99 ? -0.005 7.280 4.020 1.00 85.94 99 LEU A C 1
ATOM 792 O O . LEU A 1 99 ? -0.649 6.324 3.599 1.00 85.94 99 LEU A O 1
ATOM 796 N N . LEU A 1 100 ? -0.588 8.412 4.417 1.00 86.94 100 LEU A N 1
ATOM 797 C CA . LEU A 1 100 ? -2.027 8.653 4.365 1.00 86.94 100 LEU A CA 1
ATOM 798 C C . LEU A 1 100 ? -2.346 9.496 3.132 1.00 86.94 100 LEU A C 1
ATOM 800 O O . LEU A 1 100 ? -1.768 10.576 2.948 1.00 86.94 100 LEU A O 1
ATOM 804 N N . CYS A 1 101 ? -3.249 9.011 2.284 1.00 84.12 101 CYS A N 1
ATOM 805 C CA . CYS A 1 101 ? -3.765 9.761 1.144 1.00 84.12 101 CYS A CA 1
ATOM 806 C C . CYS A 1 101 ? -5.157 9.271 0.725 1.00 84.12 101 CYS A C 1
ATOM 808 O O . CYS A 1 101 ? -5.669 8.299 1.272 1.00 84.12 101 CYS A O 1
ATOM 810 N N . ASN A 1 102 ? -5.783 9.975 -0.223 1.00 84.44 102 ASN A N 1
ATOM 811 C CA . ASN A 1 102 ? -7.166 9.720 -0.646 1.00 84.44 102 ASN A CA 1
ATOM 812 C C . ASN A 1 102 ? -7.298 8.661 -1.753 1.00 84.44 102 ASN A C 1
ATOM 814 O O . ASN A 1 102 ? -8.408 8.370 -2.195 1.00 84.44 102 ASN A O 1
ATOM 818 N N . ASP A 1 103 ? -6.175 8.124 -2.218 1.00 87.25 103 ASP A N 1
ATOM 819 C CA . ASP A 1 103 ? -6.078 7.218 -3.355 1.00 87.25 103 ASP A CA 1
ATOM 820 C C . ASP A 1 103 ? -5.223 5.999 -2.987 1.00 87.25 103 ASP A C 1
ATOM 822 O O . ASP A 1 103 ? -4.562 5.985 -1.950 1.00 87.25 103 ASP A O 1
ATOM 826 N N . TYR A 1 104 ? -5.206 4.965 -3.835 1.00 87.06 104 TYR A N 1
ATOM 827 C CA . TYR A 1 104 ? -4.411 3.769 -3.543 1.00 87.06 104 TYR A CA 1
ATOM 828 C C . TYR A 1 104 ? -2.911 4.030 -3.529 1.00 87.06 104 TYR A C 1
ATOM 830 O O . TYR A 1 104 ? -2.207 3.354 -2.789 1.00 87.06 104 TYR A O 1
ATOM 838 N N . PHE A 1 105 ? -2.423 4.970 -4.339 1.00 92.38 105 PHE A N 1
ATOM 839 C CA . PHE A 1 105 ? -1.003 5.267 -4.481 1.00 92.38 105 PHE A CA 1
ATOM 840 C C . PHE A 1 105 ? -0.744 6.770 -4.433 1.00 92.38 105 PHE A C 1
ATOM 842 O O . PHE A 1 105 ? -1.500 7.559 -4.992 1.00 92.38 105 PHE A O 1
ATOM 849 N N . ASN A 1 106 ? 0.378 7.133 -3.819 1.00 92.38 106 ASN A N 1
ATOM 850 C CA . ASN A 1 106 ? 1.050 8.414 -3.949 1.00 92.38 106 ASN A CA 1
ATOM 851 C C . ASN A 1 106 ? 2.243 8.284 -4.895 1.00 92.38 106 ASN A C 1
ATOM 853 O O . ASN A 1 106 ? 2.814 7.204 -5.068 1.00 92.38 106 ASN A O 1
ATOM 857 N N . PHE A 1 107 ? 2.651 9.412 -5.465 1.00 93.44 107 PHE A N 1
ATOM 858 C CA . PHE A 1 107 ? 3.785 9.491 -6.372 1.00 93.44 107 PHE A CA 1
ATOM 859 C C . PHE A 1 107 ? 4.814 10.503 -5.876 1.00 93.44 107 PHE A C 1
ATOM 861 O O . PHE A 1 107 ? 4.462 11.609 -5.465 1.00 93.44 107 PHE A O 1
ATOM 868 N N . TYR A 1 108 ? 6.087 10.121 -5.939 1.00 93.56 108 TYR A N 1
ATOM 869 C CA . TYR A 1 108 ? 7.231 10.955 -5.591 1.00 93.56 108 TYR A CA 1
ATOM 870 C C . TYR A 1 108 ? 8.413 10.682 -6.529 1.00 93.56 108 TYR A C 1
ATOM 872 O O . TYR A 1 108 ? 8.681 9.535 -6.887 1.00 93.56 108 TYR A O 1
ATOM 880 N N . THR A 1 109 ? 9.171 11.717 -6.888 1.00 93.06 109 THR A N 1
ATOM 881 C CA . THR A 1 109 ? 10.387 11.589 -7.702 1.00 93.06 109 THR A CA 1
ATOM 882 C C . THR A 1 109 ? 11.561 12.392 -7.142 1.00 93.06 109 THR A C 1
ATOM 884 O O . THR A 1 109 ? 11.388 13.484 -6.602 1.00 93.06 109 THR A O 1
ATOM 887 N N . ASN A 1 110 ? 12.787 11.877 -7.311 1.00 89.44 110 ASN A N 1
ATOM 888 C CA . ASN A 1 110 ? 14.024 12.512 -6.824 1.00 89.44 110 ASN A CA 1
ATOM 889 C C . ASN A 1 110 ? 15.148 12.583 -7.878 1.00 89.44 110 ASN A C 1
ATOM 891 O O . ASN A 1 110 ? 16.298 12.207 -7.629 1.00 89.44 110 ASN A O 1
ATOM 895 N N . ARG A 1 111 ? 14.816 13.042 -9.090 1.00 89.25 111 ARG A N 1
ATOM 896 C CA . ARG A 1 111 ? 15.684 13.107 -10.291 1.00 89.25 111 ARG A CA 1
ATOM 897 C C . ARG A 1 111 ? 16.156 11.788 -10.885 1.00 89.25 111 ARG A C 1
ATOM 899 O O . ARG A 1 111 ? 16.367 11.712 -12.090 1.00 89.25 111 ARG A O 1
ATOM 906 N N . THR A 1 112 ? 16.34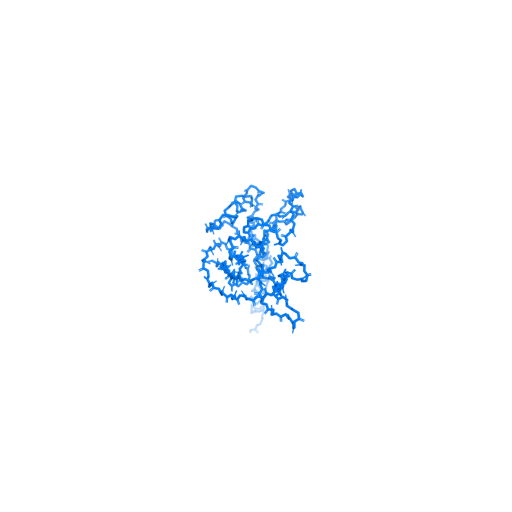2 10.769 -10.059 1.00 89.56 112 THR A N 1
ATOM 907 C CA . THR A 1 112 ? 16.925 9.481 -10.463 1.00 89.56 112 THR A CA 1
ATOM 908 C C . THR A 1 112 ? 15.976 8.311 -10.253 1.00 89.56 112 THR A C 1
ATOM 910 O O . THR A 1 112 ? 16.112 7.274 -10.906 1.00 89.56 112 THR A O 1
ATOM 913 N N . HIS A 1 113 ? 15.023 8.466 -9.336 1.00 91.12 113 HIS A N 1
ATOM 914 C CA . HIS A 1 113 ? 14.020 7.463 -9.044 1.00 91.12 113 HIS A CA 1
ATOM 915 C C . HIS A 1 113 ? 12.636 8.087 -9.020 1.00 91.12 113 HIS A C 1
ATOM 917 O O . HIS A 1 113 ? 12.442 9.209 -8.548 1.00 91.12 113 HIS A O 1
ATOM 923 N N . ALA A 1 114 ? 11.695 7.307 -9.523 1.00 93.94 114 ALA A N 1
ATOM 924 C CA . ALA A 1 114 ? 10.277 7.455 -9.313 1.00 93.94 114 ALA A CA 1
ATOM 925 C C . ALA A 1 114 ? 9.828 6.395 -8.312 1.00 93.94 114 ALA A C 1
ATOM 927 O O . ALA A 1 114 ? 10.216 5.229 -8.408 1.00 93.94 114 ALA A O 1
ATOM 928 N N . ILE A 1 115 ? 9.038 6.827 -7.343 1.00 94.56 115 ILE A N 1
ATOM 929 C CA . ILE A 1 115 ? 8.539 6.026 -6.241 1.00 94.56 115 ILE A CA 1
ATOM 930 C C . ILE A 1 115 ? 7.018 6.146 -6.245 1.00 94.56 115 ILE A C 1
ATOM 932 O O . ILE A 1 115 ? 6.482 7.249 -6.136 1.00 94.56 115 ILE A O 1
ATOM 936 N N . LEU A 1 116 ? 6.340 5.012 -6.393 1.00 94.75 116 LEU A N 1
ATOM 937 C CA . LEU A 1 116 ? 4.893 4.899 -6.250 1.00 94.75 116 LEU A CA 1
ATOM 938 C C . LEU A 1 116 ? 4.636 4.105 -4.976 1.00 94.75 116 LEU A C 1
ATOM 940 O O . LEU A 1 116 ? 4.927 2.909 -4.927 1.00 94.75 116 LEU A O 1
ATOM 944 N N . ASN A 1 117 ? 4.126 4.776 -3.954 1.00 94.12 117 ASN A N 1
ATOM 945 C CA . ASN A 1 117 ? 3.896 4.183 -2.643 1.00 94.12 117 ASN A CA 1
ATOM 946 C C . ASN A 1 117 ? 2.413 4.025 -2.418 1.00 94.12 117 ASN A C 1
ATOM 948 O O . ASN A 1 117 ? 1.669 4.987 -2.595 1.00 94.12 117 ASN A O 1
ATOM 952 N N . SER A 1 118 ? 1.980 2.829 -2.044 1.00 94.56 118 SER A N 1
ATOM 953 C CA . SER A 1 118 ? 0.580 2.639 -1.723 1.00 94.56 118 SER A CA 1
ATOM 954 C C . SER A 1 118 ? 0.243 3.341 -0.416 1.00 94.56 118 SER A C 1
ATOM 956 O O . SER A 1 118 ? 0.953 3.165 0.574 1.00 94.56 118 SER A O 1
ATOM 958 N N . CYS A 1 119 ? -0.862 4.061 -0.373 1.00 91.44 119 CYS A N 1
ATOM 959 C CA . CYS A 1 119 ? -1.315 4.683 0.858 1.00 91.44 119 CYS A CA 1
ATOM 960 C C . CYS A 1 119 ? -2.174 3.733 1.686 1.00 91.44 119 CYS A C 1
ATOM 962 O O . CYS A 1 119 ? -2.800 2.806 1.165 1.00 91.44 119 CYS A O 1
ATOM 964 N N . ILE A 1 120 ? -2.266 4.040 2.976 1.00 92.44 120 ILE A N 1
ATOM 965 C CA . ILE A 1 120 ? -3.380 3.589 3.798 1.00 92.44 120 ILE A CA 1
ATOM 966 C C . ILE A 1 120 ? -4.487 4.628 3.660 1.00 92.44 120 ILE A C 1
ATOM 968 O O . ILE A 1 120 ? -4.291 5.813 3.943 1.00 92.44 120 ILE A O 1
ATOM 972 N N . PHE A 1 121 ? -5.648 4.176 3.199 1.00 88.31 121 PHE A N 1
ATOM 973 C CA . PHE A 1 121 ? -6.795 5.032 2.944 1.00 88.31 121 PHE A CA 1
ATOM 974 C C . PHE A 1 121 ? -7.936 4.694 3.895 1.00 88.31 121 PHE A C 1
ATOM 976 O O . PHE A 1 121 ? -8.319 3.534 4.022 1.00 88.31 121 PHE A O 1
ATOM 983 N N . ILE A 1 122 ? -8.485 5.711 4.558 1.00 90.31 122 ILE A N 1
ATOM 984 C CA . ILE A 1 122 ? -9.541 5.550 5.558 1.00 90.31 122 ILE A CA 1
ATOM 985 C C . ILE A 1 122 ? -10.802 6.260 5.074 1.00 90.31 122 ILE A C 1
ATOM 987 O O . ILE A 1 122 ? -10.770 7.437 4.716 1.00 90.31 122 ILE A O 1
ATOM 991 N N . LYS A 1 123 ? -11.921 5.535 5.067 1.00 90.75 123 LYS A N 1
ATOM 992 C CA . LYS A 1 123 ? -13.251 6.054 4.738 1.00 90.75 123 LYS A CA 1
ATOM 993 C C . LYS A 1 123 ? -14.212 5.816 5.888 1.00 90.75 123 LYS A C 1
ATOM 995 O O . LYS A 1 123 ? -14.384 4.681 6.321 1.00 90.75 123 LYS A O 1
ATOM 1000 N N . GLU A 1 124 ? -14.893 6.869 6.315 1.00 88.94 124 GLU A N 1
ATOM 1001 C CA . GLU A 1 124 ? -15.929 6.797 7.342 1.00 88.94 124 GLU A CA 1
ATOM 1002 C C . GLU A 1 124 ? -17.326 6.868 6.713 1.00 88.94 124 GLU A C 1
ATOM 1004 O O . GLU A 1 124 ? -17.648 7.781 5.947 1.00 88.94 124 GLU A O 1
ATOM 1009 N N . HIS A 1 125 ? -18.169 5.889 7.037 1.00 87.38 125 HIS A N 1
ATOM 1010 C CA . HIS A 1 125 ? -19.533 5.757 6.537 1.00 87.38 125 HIS A CA 1
ATOM 1011 C C . HIS A 1 125 ? -20.476 5.319 7.663 1.00 87.38 125 HIS A C 1
ATOM 1013 O O . HIS A 1 125 ? -20.657 4.128 7.930 1.00 87.38 125 HIS A O 1
ATOM 1019 N N . GLY A 1 126 ? -21.108 6.291 8.325 1.00 87.31 126 GLY A N 1
ATOM 1020 C CA . GLY A 1 126 ? -22.011 6.029 9.446 1.00 87.31 126 GLY A CA 1
ATOM 1021 C C . GLY A 1 126 ? -21.273 5.335 10.591 1.00 87.31 126 GLY A C 1
ATOM 1022 O O . GLY A 1 126 ? -20.381 5.922 11.188 1.00 87.31 126 GLY A O 1
ATOM 1023 N N . HIS A 1 127 ? -21.626 4.079 10.867 1.00 89.50 127 HIS A N 1
ATOM 1024 C CA . HIS A 1 127 ? -20.967 3.253 11.886 1.00 89.50 127 HIS A CA 1
ATOM 1025 C C . HIS A 1 127 ? -19.797 2.421 11.345 1.00 89.50 127 HIS A C 1
ATOM 1027 O O . HIS A 1 127 ? -19.260 1.598 12.076 1.00 89.50 127 HIS A O 1
ATOM 1033 N N . THR A 1 128 ? -19.415 2.570 10.076 1.00 91.38 128 THR A N 1
ATOM 1034 C CA . THR A 1 128 ? -18.358 1.753 9.461 1.00 91.38 128 THR A CA 1
ATOM 1035 C C . THR A 1 128 ? -17.146 2.605 9.120 1.00 91.38 128 THR A C 1
ATOM 1037 O O . THR A 1 128 ? -17.280 3.643 8.475 1.00 91.38 128 THR A O 1
ATOM 1040 N N . ILE A 1 129 ? -15.964 2.149 9.522 1.00 92.81 129 ILE A N 1
ATOM 1041 C CA . ILE A 1 129 ? -14.669 2.740 9.189 1.00 92.81 129 ILE A CA 1
ATOM 1042 C C . ILE A 1 129 ? -13.940 1.728 8.322 1.00 92.81 129 ILE A C 1
ATOM 1044 O O . ILE A 1 129 ? -13.617 0.637 8.783 1.00 92.81 129 ILE A O 1
ATOM 1048 N N . VAL A 1 130 ? -13.693 2.066 7.065 1.00 93.38 130 VAL A N 1
ATOM 1049 C CA . VAL A 1 130 ? -13.027 1.173 6.120 1.00 93.38 130 VAL A CA 1
ATOM 1050 C C . VAL A 1 130 ? -11.585 1.617 5.944 1.00 93.38 130 VAL A C 1
ATOM 1052 O O . VAL A 1 130 ? -11.338 2.733 5.492 1.00 93.38 130 VAL A O 1
ATOM 1055 N N . VAL A 1 131 ? -10.647 0.739 6.284 1.00 93.81 131 VAL A N 1
ATOM 1056 C CA . VAL A 1 131 ? -9.205 0.924 6.122 1.00 93.81 131 VAL A CA 1
ATOM 1057 C C . VAL A 1 131 ? -8.744 0.082 4.938 1.00 93.81 131 VAL A C 1
ATOM 1059 O O . VAL A 1 131 ? -8.733 -1.147 5.000 1.00 93.81 131 VAL A O 1
ATOM 1062 N N . TYR A 1 132 ? -8.366 0.745 3.852 1.00 93.56 132 TYR A N 1
ATOM 1063 C CA . TYR A 1 132 ? -7.812 0.126 2.654 1.00 93.56 132 TYR A CA 1
ATOM 1064 C C . TYR A 1 132 ? -6.290 0.155 2.708 1.00 93.56 132 TYR A C 1
ATOM 1066 O O . TYR A 1 132 ? -5.699 1.177 3.061 1.00 93.56 132 TYR A O 1
ATOM 1074 N N . TYR A 1 133 ? -5.659 -0.944 2.308 1.00 94.44 133 TYR A N 1
ATOM 1075 C CA . TYR A 1 133 ? -4.208 -1.024 2.176 1.00 94.44 133 TYR A CA 1
ATOM 1076 C C . TYR A 1 133 ? -3.816 -1.995 1.059 1.00 94.44 133 TYR A C 1
ATOM 1078 O O . TYR A 1 133 ? -4.528 -2.964 0.778 1.00 94.44 133 TYR A O 1
ATOM 1086 N N . VAL A 1 134 ? -2.675 -1.735 0.415 1.00 94.81 134 VAL A N 1
ATOM 1087 C CA . VAL A 1 134 ? -2.171 -2.558 -0.692 1.00 94.81 134 VAL A CA 1
ATOM 1088 C C . VAL A 1 134 ? -0.955 -3.343 -0.230 1.00 94.81 134 VAL A C 1
ATOM 1090 O O . VAL A 1 134 ? 0.080 -2.778 0.126 1.00 94.81 134 VAL A O 1
ATOM 1093 N N . LYS A 1 135 ? -1.062 -4.666 -0.292 1.00 94.75 135 LYS A N 1
ATOM 1094 C CA . LYS A 1 135 ? 0.007 -5.593 0.060 1.00 94.75 135 LYS A CA 1
ATOM 1095 C C . LYS A 1 135 ? 0.606 -6.213 -1.203 1.00 94.75 135 LYS A C 1
ATOM 1097 O O . LYS A 1 135 ? -0.144 -6.767 -2.013 1.00 94.75 135 LYS A O 1
ATOM 1102 N N . PRO A 1 136 ? 1.936 -6.211 -1.374 1.00 94.56 136 PRO A N 1
ATOM 1103 C CA . PRO A 1 136 ? 2.538 -6.923 -2.485 1.00 94.56 136 PRO A CA 1
ATOM 1104 C C . PRO A 1 136 ? 2.496 -8.428 -2.209 1.00 94.56 136 PRO A C 1
ATOM 1106 O O . PRO A 1 136 ? 2.717 -8.876 -1.085 1.00 94.56 136 PRO A O 1
ATOM 1109 N N . PHE A 1 137 ? 2.239 -9.240 -3.234 1.00 92.69 137 PHE A N 1
ATOM 1110 C CA . PHE A 1 137 ? 2.269 -10.697 -3.074 1.00 92.69 137 PHE A CA 1
ATOM 1111 C C . PHE A 1 137 ? 3.664 -11.201 -2.695 1.00 92.69 137 PH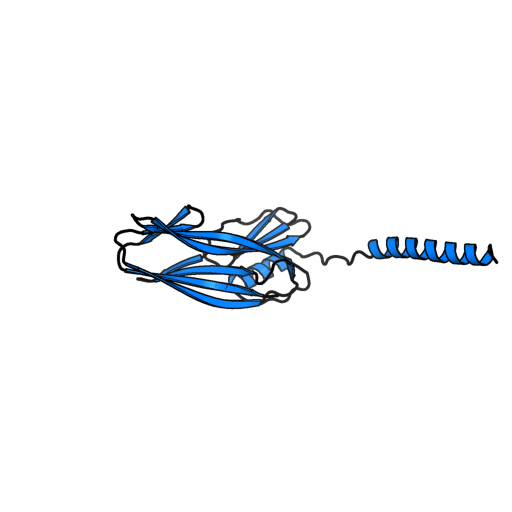E A C 1
ATOM 1113 O O . PHE A 1 137 ? 3.814 -12.124 -1.892 1.00 92.69 137 PHE A O 1
ATOM 1120 N N . ARG A 1 138 ? 4.694 -10.585 -3.279 1.00 93.69 138 ARG A N 1
ATOM 1121 C CA . ARG A 1 138 ? 6.098 -10.825 -2.965 1.00 93.69 138 ARG A CA 1
ATOM 1122 C C . ARG A 1 138 ? 6.920 -9.587 -3.341 1.00 93.69 138 ARG A C 1
ATOM 1124 O O . ARG A 1 138 ? 6.502 -8.771 -4.155 1.00 93.69 138 ARG A O 1
ATOM 1131 N N . GLU A 1 139 ? 8.093 -9.443 -2.741 1.00 95.31 139 GLU A N 1
ATOM 1132 C CA . GLU A 1 139 ? 9.077 -8.457 -3.189 1.00 95.31 139 GLU A CA 1
ATOM 1133 C C . GLU A 1 139 ? 9.836 -8.964 -4.419 1.00 95.31 139 GLU A C 1
ATOM 1135 O O . GLU A 1 139 ? 10.185 -10.148 -4.513 1.00 95.31 139 GLU A O 1
ATOM 1140 N N . GLY A 1 140 ? 10.147 -8.075 -5.359 1.00 94.25 140 GLY A N 1
ATOM 1141 C CA . GLY A 1 140 ? 10.898 -8.464 -6.546 1.00 94.25 140 GLY A CA 1
ATOM 1142 C C . GLY A 1 140 ? 10.758 -7.515 -7.722 1.00 94.25 140 GLY A C 1
ATOM 1143 O O . GLY A 1 140 ? 10.280 -6.392 -7.593 1.00 94.25 140 GLY A O 1
ATOM 1144 N N . ARG A 1 141 ? 11.233 -7.975 -8.882 1.00 94.12 141 ARG A N 1
ATOM 1145 C CA . ARG A 1 141 ? 11.094 -7.261 -10.154 1.00 94.12 141 ARG A CA 1
ATOM 1146 C C . ARG A 1 141 ? 9.892 -7.783 -10.914 1.00 94.12 141 ARG A C 1
ATOM 1148 O O . ARG A 1 141 ? 9.831 -8.990 -11.147 1.00 94.12 141 ARG A O 1
ATOM 1155 N N . TYR A 1 142 ? 9.008 -6.880 -11.322 1.00 93.25 142 TYR A N 1
ATOM 1156 C CA . TYR A 1 142 ? 7.794 -7.206 -12.059 1.00 93.25 142 TYR A CA 1
ATOM 1157 C C . TYR A 1 142 ? 7.661 -6.357 -13.317 1.00 93.25 142 TYR A C 1
A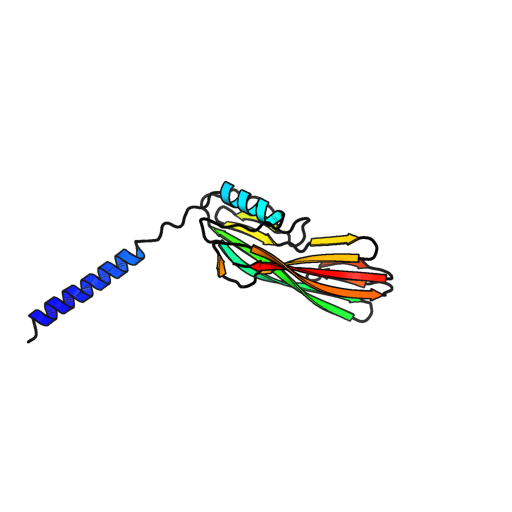TOM 1159 O O . TYR A 1 142 ? 7.915 -5.156 -13.295 1.00 93.25 142 TYR A O 1
ATOM 1167 N N . SER A 1 143 ? 7.220 -6.994 -14.397 1.00 91.75 143 SER A N 1
ATOM 1168 C CA . SER A 1 143 ? 6.817 -6.354 -15.655 1.00 91.75 143 SER A CA 1
ATOM 1169 C C . SER A 1 143 ? 5.296 -6.334 -15.825 1.00 91.75 143 SER A C 1
ATOM 1171 O O . SER A 1 143 ? 4.771 -5.870 -16.834 1.00 91.75 143 SER A O 1
ATOM 1173 N N . ARG A 1 144 ? 4.555 -6.835 -14.837 1.00 93.88 144 ARG A N 1
ATOM 1174 C CA . ARG A 1 144 ? 3.100 -6.801 -14.780 1.00 93.88 144 ARG A CA 1
ATOM 1175 C C . ARG A 1 144 ? 2.674 -6.630 -13.326 1.00 93.88 144 ARG A C 1
ATOM 1177 O O . ARG A 1 144 ? 3.337 -7.113 -12.417 1.00 93.88 144 ARG A O 1
ATOM 1184 N N . LEU A 1 145 ? 1.618 -5.852 -13.129 1.00 95.12 145 LEU A N 1
ATOM 1185 C CA . LEU A 1 145 ? 1.043 -5.548 -11.828 1.00 95.12 145 LEU A CA 1
ATOM 1186 C C . LEU A 1 145 ? -0.465 -5.749 -11.935 1.00 95.12 145 LEU A C 1
ATOM 1188 O O . LEU A 1 145 ? -1.119 -5.101 -12.756 1.00 95.12 145 LEU A O 1
ATOM 1192 N N . ILE A 1 146 ? -1.011 -6.668 -11.148 1.00 94.31 146 ILE A N 1
ATOM 1193 C CA . ILE A 1 146 ? -2.437 -7.003 -11.154 1.00 94.31 146 ILE A CA 1
ATOM 1194 C C . ILE A 1 146 ? -3.011 -6.682 -9.781 1.00 94.31 146 ILE A C 1
ATOM 1196 O O . ILE A 1 146 ? -2.502 -7.168 -8.771 1.00 94.31 146 ILE A O 1
ATOM 1200 N N . PHE A 1 147 ? -4.084 -5.898 -9.763 1.00 91.62 147 PHE A N 1
ATOM 1201 C CA . PHE A 1 147 ? -4.873 -5.669 -8.560 1.00 91.62 147 PHE A CA 1
ATOM 1202 C C . PHE A 1 147 ? -5.845 -6.821 -8.363 1.00 91.62 147 PHE A C 1
ATOM 1204 O O . PHE A 1 147 ? -6.616 -7.166 -9.259 1.00 91.62 147 PHE A O 1
ATOM 1211 N N . PHE A 1 148 ? -5.81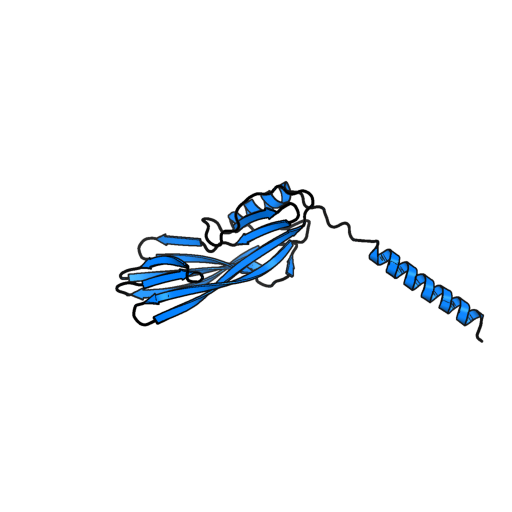1 -7.403 -7.174 1.00 91.75 148 PHE A N 1
ATOM 1212 C CA . PHE A 1 148 ? -6.750 -8.427 -6.760 1.00 91.75 148 PHE A CA 1
ATOM 1213 C C . PHE A 1 148 ? -7.341 -8.037 -5.409 1.00 91.75 148 PHE A C 1
ATOM 1215 O O . PHE A 1 148 ? -6.601 -7.807 -4.452 1.00 91.75 148 PHE A O 1
ATOM 1222 N N . GLU A 1 149 ? -8.667 -7.942 -5.331 1.00 89.50 149 GLU A N 1
ATOM 1223 C CA . GLU A 1 149 ? -9.354 -7.718 -4.059 1.00 89.50 149 GLU A CA 1
ATOM 1224 C C . GLU A 1 149 ? -9.118 -8.929 -3.154 1.00 89.50 149 GLU A C 1
ATOM 1226 O O . GLU A 1 149 ? -9.464 -10.060 -3.495 1.00 89.50 149 GLU A O 1
ATOM 1231 N N . GLY A 1 150 ? -8.431 -8.688 -2.041 1.00 85.06 150 GLY A N 1
ATOM 1232 C CA . GLY A 1 150 ? -8.045 -9.710 -1.087 1.00 85.06 150 GLY A CA 1
ATOM 1233 C C . GLY A 1 150 ? -9.117 -9.947 -0.031 1.00 85.06 150 GLY A C 1
ATOM 1234 O O . GLY A 1 150 ? -10.310 -9.728 -0.238 1.00 85.06 150 GLY A O 1
ATOM 1235 N N . GLU A 1 151 ? -8.663 -10.418 1.124 1.00 84.44 151 GLU A N 1
ATOM 1236 C CA . GLU A 1 151 ? -9.530 -10.680 2.266 1.00 84.44 151 GLU A CA 1
ATOM 1237 C C . GLU A 1 151 ? -10.037 -9.372 2.890 1.00 84.44 151 GLU A C 1
ATOM 1239 O O . GLU A 1 151 ? -9.365 -8.332 2.873 1.00 84.44 151 GLU A O 1
ATOM 1244 N N . VAL A 1 152 ? -11.253 -9.443 3.433 1.00 88.81 152 VAL A N 1
ATOM 1245 C CA . VAL A 1 152 ? -11.846 -8.378 4.238 1.00 88.81 152 VAL A CA 1
ATOM 1246 C C . VAL A 1 152 ? -11.971 -8.888 5.662 1.00 88.81 152 VAL A C 1
ATOM 1248 O O . VAL A 1 152 ? -12.750 -9.804 5.929 1.00 88.81 152 VAL A O 1
ATOM 1251 N N . ASP A 1 153 ? -11.216 -8.275 6.565 1.00 89.00 153 ASP A N 1
ATOM 1252 C CA . ASP A 1 153 ? -11.299 -8.551 7.993 1.00 89.00 153 ASP A CA 1
ATOM 1253 C C . ASP A 1 153 ? -12.185 -7.521 8.687 1.00 89.00 153 ASP A C 1
ATOM 1255 O O . ASP A 1 153 ? -12.231 -6.347 8.320 1.00 89.00 153 ASP A O 1
ATOM 1259 N N . TYR A 1 154 ? -12.872 -7.960 9.738 1.00 89.62 154 TYR A N 1
ATOM 1260 C CA . TYR A 1 154 ? -13.799 -7.124 10.490 1.00 89.62 154 TYR A CA 1
ATOM 1261 C C . TYR A 1 154 ? -13.399 -7.062 11.958 1.00 89.62 154 TYR A C 1
ATOM 1263 O O . TYR A 1 154 ? -13.160 -8.082 12.610 1.00 89.62 154 TYR A O 1
ATOM 1271 N N . VAL A 1 155 ? -13.405 -5.854 12.514 1.00 87.00 155 VAL A N 1
ATOM 1272 C CA . VAL A 1 155 ? -13.295 -5.621 13.952 1.00 87.00 155 VAL A CA 1
ATOM 1273 C C . VAL A 1 155 ? -14.512 -4.832 14.407 1.00 87.00 155 VAL A C 1
ATOM 1275 O O . VAL A 1 155 ? -14.664 -3.657 14.093 1.00 87.00 155 VAL A O 1
ATOM 1278 N N . VAL A 1 156 ? -15.391 -5.486 15.161 1.00 86.31 156 VAL A N 1
ATOM 1279 C CA . VAL A 1 156 ? -16.573 -4.838 15.739 1.00 86.31 156 VAL A CA 1
ATOM 1280 C C . VAL A 1 156 ? -16.193 -4.215 17.078 1.00 86.31 156 VAL A C 1
ATOM 1282 O O . VAL A 1 156 ? -15.647 -4.890 17.952 1.00 86.31 156 VAL A O 1
ATOM 1285 N N . LEU A 1 157 ? -16.489 -2.929 17.233 1.00 85.00 157 LEU A N 1
ATOM 1286 C CA . LEU A 1 157 ? -16.193 -2.127 18.411 1.00 85.00 157 LEU A CA 1
ATOM 1287 C C . LEU A 1 157 ? -17.497 -1.653 19.062 1.00 85.00 157 LEU A C 1
ATOM 1289 O O . LEU A 1 157 ? -18.402 -1.150 18.399 1.00 85.00 157 LEU A O 1
ATOM 1293 N N . TYR A 1 158 ? -17.568 -1.782 20.385 1.00 84.44 158 TYR A N 1
ATOM 1294 C CA . TYR A 1 158 ? -18.592 -1.144 21.208 1.00 84.44 158 TYR A CA 1
ATOM 1295 C C . TYR A 1 158 ? -17.924 -0.560 22.450 1.00 84.44 158 TYR A C 1
ATOM 1297 O O . TYR A 1 158 ? -17.647 -1.272 23.416 1.00 84.44 158 TYR A O 1
ATOM 1305 N N . VAL A 1 159 ? -17.578 0.724 22.385 1.00 81.75 159 VAL A N 1
ATOM 1306 C CA . VAL A 1 159 ? -16.662 1.372 23.335 1.00 81.75 159 VAL A CA 1
ATOM 1307 C C . VAL A 1 159 ? -17.105 2.795 23.637 1.00 81.75 159 VAL A C 1
ATOM 1309 O O . VAL A 1 159 ? -17.753 3.436 22.819 1.00 81.75 159 VAL A O 1
ATOM 1312 N N . LYS A 1 160 ? -16.754 3.313 24.819 1.00 81.81 160 LYS A N 1
ATOM 1313 C CA . LYS A 1 160 ? -17.051 4.709 25.163 1.00 81.81 160 LYS A CA 1
ATOM 1314 C C . LYS A 1 160 ? -16.192 5.663 24.334 1.00 81.81 160 LYS A C 1
ATOM 1316 O O . LYS A 1 160 ? -16.763 6.521 23.683 1.00 81.81 160 LYS A O 1
ATOM 1321 N N . ASN A 1 161 ? -14.875 5.439 24.330 1.00 86.12 161 ASN A N 1
ATOM 1322 C CA . ASN A 1 161 ? -13.884 6.104 23.485 1.00 86.12 161 ASN A CA 1
ATOM 1323 C C . ASN A 1 161 ? -12.817 5.080 23.065 1.00 86.12 161 ASN A C 1
ATOM 1325 O O . ASN A 1 161 ? -12.298 4.346 23.911 1.00 86.12 161 ASN A O 1
ATOM 1329 N N . ALA A 1 162 ? -12.474 5.053 21.783 1.00 89.06 162 ALA A N 1
ATOM 1330 C CA . ALA A 1 162 ? -11.315 4.358 21.245 1.00 89.06 162 ALA A CA 1
ATOM 1331 C C . ALA A 1 162 ? -10.603 5.229 20.213 1.00 89.06 162 ALA A C 1
ATOM 1333 O O . ALA A 1 162 ? -11.223 6.044 19.534 1.00 89.06 162 ALA A O 1
ATOM 1334 N N . LYS A 1 163 ? -9.296 5.028 20.092 1.00 93.12 163 LYS A N 1
ATOM 1335 C CA . LYS A 1 163 ? -8.444 5.726 19.133 1.00 93.12 163 LYS A CA 1
ATOM 1336 C C . LYS A 1 163 ? -7.874 4.726 18.151 1.00 93.12 163 LYS A C 1
ATOM 1338 O O . LYS A 1 163 ? -7.344 3.696 18.565 1.00 93.12 163 LYS A O 1
ATOM 1343 N N . LEU A 1 164 ? -7.991 5.033 16.869 1.00 93.00 164 LEU A N 1
ATOM 1344 C CA . LEU A 1 164 ? -7.292 4.321 15.813 1.00 93.00 164 LEU A CA 1
ATOM 1345 C C . LEU A 1 164 ? -6.013 5.095 15.524 1.00 93.00 164 LEU A C 1
ATOM 1347 O O . LEU A 1 164 ? -6.054 6.289 15.219 1.00 93.00 164 LEU A O 1
ATOM 1351 N N . LEU A 1 165 ? -4.889 4.402 15.640 1.00 94.25 165 LEU A N 1
ATOM 1352 C CA . LEU A 1 165 ? -3.557 4.937 15.410 1.00 94.25 165 LEU A CA 1
ATOM 1353 C C . LEU A 1 165 ? -2.900 4.127 14.295 1.00 94.25 165 LEU A C 1
ATOM 1355 O O . LEU A 1 165 ? -2.989 2.901 14.308 1.00 94.25 165 LEU A O 1
ATOM 1359 N N . ILE A 1 166 ? -2.228 4.787 13.360 1.00 93.50 166 ILE A N 1
ATOM 1360 C CA . ILE A 1 166 ? -1.332 4.131 12.402 1.00 93.50 166 ILE A CA 1
ATOM 1361 C C . ILE A 1 166 ? 0.084 4.562 12.750 1.00 93.50 166 ILE A C 1
ATOM 1363 O O . ILE A 1 166 ? 0.384 5.751 12.684 1.00 93.50 166 ILE A O 1
ATOM 1367 N N . ASP A 1 167 ? 0.932 3.608 13.133 1.00 92.44 167 ASP A N 1
ATOM 1368 C CA . ASP A 1 167 ? 2.287 3.870 13.642 1.00 92.44 167 ASP A CA 1
ATOM 1369 C C . ASP A 1 167 ? 2.301 4.985 14.707 1.00 92.44 167 ASP A C 1
ATO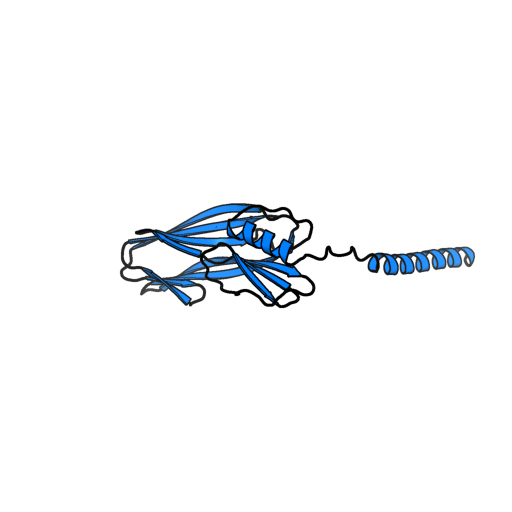M 1371 O O . ASP A 1 167 ? 3.012 5.982 14.586 1.00 92.44 167 ASP A O 1
ATOM 1375 N N . ASP A 1 168 ? 1.448 4.844 15.726 1.00 89.81 168 ASP A N 1
ATOM 1376 C CA . ASP A 1 168 ? 1.264 5.803 16.828 1.00 89.81 168 ASP A CA 1
ATOM 1377 C C . ASP A 1 168 ? 0.691 7.181 16.433 1.00 89.81 168 ASP A C 1
ATOM 1379 O O . ASP A 1 168 ? 0.497 8.044 17.294 1.00 89.81 168 ASP A O 1
ATOM 1383 N N . VAL A 1 169 ? 0.359 7.402 15.158 1.00 91.25 169 VAL A N 1
ATOM 1384 C CA . VAL A 1 169 ? -0.294 8.630 14.686 1.00 91.25 169 VAL A CA 1
ATOM 1385 C C . VAL A 1 169 ? -1.805 8.453 14.709 1.00 91.25 169 VAL A C 1
ATOM 1387 O O . VAL A 1 169 ? -2.344 7.572 14.043 1.00 91.25 169 VAL A O 1
ATOM 1390 N N . GLU A 1 170 ? -2.502 9.304 15.462 1.00 91.06 170 GLU A N 1
ATOM 1391 C CA . GLU A 1 170 ? -3.963 9.257 15.573 1.00 91.06 170 GLU A CA 1
ATOM 1392 C C . GLU A 1 170 ? -4.611 9.624 14.240 1.00 91.06 170 GLU A C 1
ATOM 1394 O O . GLU A 1 170 ? -4.329 10.681 13.674 1.00 91.06 170 GLU A O 1
ATOM 1399 N N . VAL A 1 171 ? -5.471 8.734 13.745 1.00 91.12 171 VAL A N 1
ATOM 1400 C CA . VAL A 1 171 ? -6.168 8.912 12.467 1.00 91.12 171 VAL A CA 1
ATOM 1401 C C . VAL A 1 171 ? -7.671 9.069 12.631 1.00 91.12 171 VAL A C 1
ATOM 1403 O O . VAL A 1 171 ? -8.273 9.819 11.870 1.00 91.12 171 VAL A O 1
ATOM 1406 N N . VAL A 1 172 ? -8.274 8.390 13.613 1.00 90.56 172 VAL A N 1
ATOM 1407 C CA . VAL A 1 172 ? -9.718 8.449 13.881 1.00 90.56 172 VAL A CA 1
ATOM 1408 C C . VAL A 1 172 ? -9.981 8.257 15.376 1.00 90.56 172 VAL A C 1
ATOM 1410 O O . VAL A 1 172 ? -9.382 7.387 16.014 1.00 90.56 172 VAL A O 1
ATOM 1413 N N . GLU A 1 173 ? -10.927 9.021 15.919 1.00 90.12 173 GLU A N 1
ATOM 1414 C CA . GLU A 1 173 ? -11.509 8.795 17.244 1.00 90.12 173 GLU A CA 1
ATOM 1415 C C . GLU A 1 173 ? -12.914 8.195 17.103 1.00 90.12 173 GLU A C 1
ATOM 1417 O O . GLU A 1 173 ? -13.723 8.637 16.289 1.00 90.12 173 GLU A O 1
ATOM 1422 N N . VAL A 1 174 ? -13.208 7.168 17.898 1.00 87.44 174 VAL A N 1
ATOM 1423 C CA . VAL A 1 174 ? -14.438 6.379 17.805 1.00 87.44 174 VAL A CA 1
ATOM 1424 C C . VAL A 1 174 ? -15.136 6.334 19.153 1.00 87.44 174 VAL A C 1
ATOM 1426 O O . VAL A 1 174 ? -14.535 5.978 20.164 1.00 87.44 174 VAL A O 1
ATOM 1429 N N . SER A 1 175 ? -16.435 6.622 19.159 1.00 85.19 175 SER A N 1
ATOM 1430 C CA . SER A 1 175 ? -17.295 6.466 20.331 1.00 85.19 175 SER A CA 1
ATOM 1431 C C . SER A 1 175 ? -18.583 5.729 19.965 1.00 85.19 175 SER A C 1
ATOM 1433 O O . SER A 1 175 ? -19.143 5.900 18.884 1.00 85.19 175 SER A O 1
ATOM 1435 N N . GLY A 1 176 ? -19.055 4.880 20.874 1.00 86.62 176 GLY A N 1
ATOM 1436 C CA . GLY A 1 176 ? -20.233 4.043 20.679 1.00 86.62 176 GLY A CA 1
ATOM 1437 C C . GLY A 1 176 ? -19.963 2.778 19.860 1.00 86.62 176 GLY A C 1
ATOM 1438 O O . GLY A 1 176 ? -18.944 2.105 20.028 1.00 86.62 176 GLY A O 1
ATOM 1439 N N . PHE A 1 177 ? -20.942 2.414 19.032 1.00 89.31 177 PH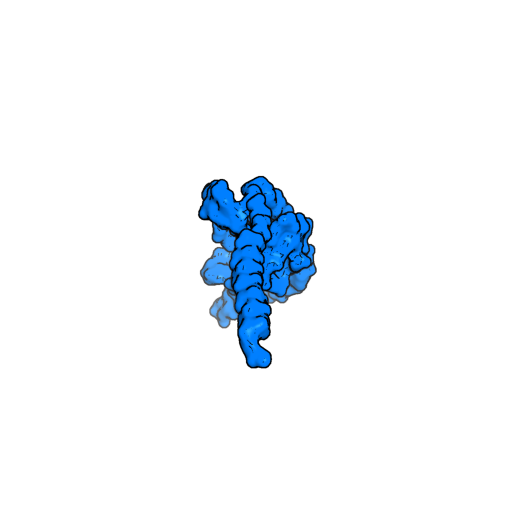E A N 1
ATOM 1440 C CA . PHE A 1 177 ? -20.881 1.252 18.149 1.00 89.31 177 PHE A CA 1
ATOM 1441 C C . PHE A 1 177 ? -20.253 1.623 16.805 1.00 89.31 177 PHE A C 1
ATOM 1443 O O . PHE A 1 177 ? -20.785 2.497 16.113 1.00 89.31 177 PHE A O 1
ATOM 1450 N N . SER A 1 178 ? -19.204 0.893 16.421 1.00 90.38 178 SER A N 1
ATOM 1451 C CA . SER A 1 178 ? -18.583 0.999 15.101 1.00 90.38 178 SER A CA 1
ATOM 1452 C C . SER A 1 178 ? -18.028 -0.337 14.610 1.00 90.38 178 SER A C 1
ATOM 1454 O O . SER A 1 178 ? -17.671 -1.213 15.393 1.00 90.38 178 SER A O 1
ATOM 1456 N N . ILE A 1 179 ? -17.910 -0.484 13.297 1.00 91.44 179 ILE A N 1
ATOM 1457 C CA . ILE A 1 179 ? -17.287 -1.621 12.622 1.00 91.44 179 ILE A CA 1
ATOM 1458 C C . ILE A 1 179 ? -16.068 -1.092 11.874 1.00 91.44 179 ILE A C 1
ATOM 1460 O O . ILE A 1 179 ? -16.197 -0.207 11.034 1.00 91.44 179 ILE A O 1
ATOM 1464 N N . VAL A 1 180 ? -14.890 -1.627 12.171 1.00 92.31 180 VAL A N 1
ATOM 1465 C CA . VAL A 1 180 ? -13.673 -1.363 11.401 1.00 92.31 180 VAL A CA 1
ATOM 1466 C C . VAL A 1 180 ? -13.510 -2.485 10.381 1.00 92.31 180 VAL A C 1
ATOM 1468 O O . VAL A 1 180 ? -13.299 -3.637 10.757 1.00 92.31 180 VAL A O 1
ATOM 1471 N N . GLU A 1 181 ? -13.637 -2.154 9.100 1.00 94.38 181 GLU A N 1
ATOM 1472 C CA . GLU A 1 181 ? -13.378 -3.057 7.978 1.00 94.38 181 GLU A CA 1
ATOM 1473 C C . GLU A 1 181 ? -11.949 -2.854 7.485 1.00 94.38 181 GLU A C 1
ATOM 1475 O O . GLU A 1 181 ? -11.572 -1.754 7.089 1.00 94.38 181 GLU A O 1
ATOM 1480 N N . LEU A 1 182 ? -11.157 -3.915 7.463 1.00 94.31 182 LEU A N 1
ATOM 1481 C CA . LEU A 1 182 ? -9.813 -3.916 6.907 1.00 94.31 182 LEU A CA 1
ATOM 1482 C C . LEU A 1 182 ? -9.888 -4.556 5.528 1.00 94.31 182 LEU A C 1
ATOM 1484 O O . LEU A 1 182 ? -10.097 -5.761 5.413 1.00 94.31 182 LEU A O 1
ATOM 1488 N N . ARG A 1 183 ? -9.748 -3.750 4.478 1.00 94.50 183 ARG A N 1
ATOM 1489 C CA . ARG A 1 183 ? -9.825 -4.216 3.093 1.00 94.50 183 ARG A CA 1
ATOM 1490 C C . ARG A 1 183 ? -8.433 -4.313 2.503 1.00 94.50 183 ARG A C 1
ATOM 1492 O O . ARG A 1 183 ? -7.804 -3.298 2.194 1.00 94.50 183 ARG A O 1
ATOM 1499 N N . GLN A 1 184 ? -7.971 -5.546 2.335 1.00 93.56 184 GLN A N 1
ATOM 1500 C CA . GLN A 1 184 ? -6.698 -5.814 1.694 1.00 93.56 184 GLN A CA 1
ATOM 1501 C C . GLN A 1 184 ? -6.856 -5.834 0.176 1.00 93.56 184 GLN A C 1
ATOM 1503 O O . GLN A 1 184 ? -7.722 -6.509 -0.374 1.00 93.56 184 GLN A O 1
ATOM 1508 N N . VAL A 1 185 ? -5.937 -5.171 -0.512 1.00 93.44 185 VAL A N 1
ATOM 1509 C CA . VAL A 1 185 ? -5.738 -5.313 -1.953 1.00 93.44 185 VAL A CA 1
ATOM 1510 C C . VAL A 1 185 ? -4.384 -5.972 -2.183 1.00 93.44 185 VAL A C 1
ATOM 1512 O O . VAL A 1 185 ? -3.372 -5.529 -1.645 1.00 93.44 185 VAL A O 1
ATOM 1515 N N . LEU A 1 186 ? -4.350 -7.049 -2.960 1.00 94.06 186 LEU A N 1
ATOM 1516 C CA . LEU A 1 186 ? -3.119 -7.732 -3.337 1.00 94.06 186 LEU A CA 1
ATOM 1517 C C . LEU A 1 186 ? -2.582 -7.180 -4.657 1.00 94.06 186 LEU A C 1
ATOM 1519 O O . LEU A 1 186 ? -3.313 -7.113 -5.644 1.00 94.06 186 LEU A O 1
ATOM 1523 N N . LEU A 1 187 ? -1.289 -6.851 -4.676 1.00 94.19 187 LEU A N 1
ATOM 1524 C CA . LEU A 1 187 ? -0.554 -6.542 -5.899 1.00 94.19 187 LEU A CA 1
ATOM 1525 C C . LEU A 1 187 ? 0.224 -7.782 -6.355 1.00 94.19 187 LEU A C 1
ATOM 1527 O O . LEU A 1 187 ? 1.233 -8.161 -5.749 1.00 94.19 187 LEU A O 1
ATOM 1531 N N . LEU A 1 188 ? -0.277 -8.432 -7.402 1.00 93.06 188 LEU A N 1
ATOM 1532 C CA . LEU A 1 188 ? 0.288 -9.652 -7.980 1.00 93.06 188 LEU A CA 1
ATOM 1533 C C . LEU A 1 188 ? 1.197 -9.326 -9.183 1.00 93.06 188 LEU A C 1
ATOM 1535 O O . LEU A 1 188 ? 0.981 -8.300 -9.836 1.00 93.06 188 LEU A O 1
ATOM 1539 N N . PRO A 1 189 ? 2.189 -10.187 -9.484 1.00 87.19 189 PRO A N 1
ATOM 1540 C CA . PRO A 1 189 ? 2.991 -10.099 -10.705 1.00 87.19 189 PRO A CA 1
ATOM 1541 C C . PRO A 1 189 ? 2.213 -10.445 -11.985 1.00 87.19 189 PRO A C 1
ATOM 1543 O O . PRO A 1 189 ? 1.138 -11.084 -11.910 1.00 87.19 189 PRO A O 1
#

pLDDT: mean 87.65, std 9.86, range [43.81, 96.81]